Protein AF-A0A9D1XVV0-F1 (afdb_monomer)

Radius of gyration: 33.63 Å; Cα contacts (8 Å, |Δi|>4): 279; chains: 1; bounding box: 99×74×81 Å

Mean predicted aligned error: 20.39 Å

Foldseek 3Di:
DLPDPVLVPDPDPCCSPPVVVVVCVVVVDDDDDDDPVVCVVDVPVVVVVVVVVVVVVVVVVVVVVVVVVVVVVVPPDDDDDDDDDDDDDDDDDDDDDDDDDDDDDDDDDDDDDDDDDDDDDDDDDDDDDDDDDDDDDDDDDDDDDDDDDPDDPDDDDDDDDDDADQAAQDAQDDQQPAADDVRLLDPVCLVVLLVLLVSRQVRPPQWDPVVSLVSSCVSRVHPDDDPSSVVSVVVSVVVPPFDWDADPLGITTHDPPDDLVPDLYAHAHDPDQDDPSGDDLNNLLSLLLSVLVVPQKDALVVSLVSSCVSRPHPDDDPVSSVSSSVSLVVCVVVQQWDADPRRIIHGD

Sequence (348 aa):
MLDGENYVSAKTTRDREISQFSVLRRLGWNIYRVWTPDWWENDERELGRIVEAIGAAMSLKRVNSDAERVNSDAAAVDSNAPADIASGDTAGDSSGKNTAFDVPDRSINCGENGGNMSCDDFDNDSSRNLVNVSTNPAVENTPLASGKFESELNGNQPIPTQSCPTIPYVQANLNAQLNGADELTLEANIQVVREMIQTVIDAEAPIYEQLLTRRILQSCGISRAGARVQNYLAGIYASMRLMTSFDSGGKLYWRQDQTPSEYRCIRAGGDERREIEQIPDCELENAIVAILTLEVGLPRDDLIRVSSKLLGFSRLGANLTGRIGDAITRLAGRGKIRIDENGGCAIA

Secondary structure (DSSP, 8-state):
-TTSHHHHH-SSHHIIIIIHHHHHHHTT-------HHHHHH-HHHHHHHHHHHHHHHHHHHHHHHHHHHHTTSSS-S-----------------------------------------------------------------------------S--PPP-SS--EE------------HHHHHH-GGGHHHHHHHHHHHHHHH-SEEHHHHHHHHHHHTT-SS--HHHHHHHHHHHHHTT-EEEEETTEEEEE-TT--TTT---EE--SSSPPPGGGS-HHHHHHHHHHHHHHSS-EEHHHHHHHHHHHTT-SS--HHHHHHHHHHHHHHHHTTSEEE-TTSEEEE-

Nearest PDB structures (foldseek):
  1yqa-assembly1_A  TM=8.388E-01  e=6.722E-02  Saccharomyces cerevisiae
  3tdz-assembly1_C  TM=7.813E-01  e=1.568E-01  Homo sapiens
  4p5o-assembly2_C  TM=7.689E-01  e=1.857E-01  Homo sapiens
  8cdj-assembly1_C  TM=4.081E-01  e=1.639E-02  Homo sapiens
  2v7f-assembly1_A  TM=6.534E-01  e=1.776E+00  Pyrococcus abyssi

Structure (mmCIF, N/CA/C/O backbone):
data_AF-A0A9D1XVV0-F1
#
_entry.id   AF-A0A9D1XVV0-F1
#
loop_
_atom_site.group_PDB
_atom_site.id
_atom_site.type_symbol
_atom_site.label_atom_id
_atom_site.label_alt_id
_atom_site.label_comp_id
_atom_site.label_asym_id
_atom_site.label_entity_id
_atom_site.label_seq_id
_atom_site.pdbx_PDB_ins_code
_atom_site.Cartn_x
_atom_site.Cartn_y
_atom_site.Cartn_z
_atom_site.occupancy
_atom_site.B_iso_or_equiv
_atom_site.auth_seq_id
_atom_site.auth_comp_id
_atom_site.auth_asym_id
_atom_site.auth_atom_id
_atom_site.pdbx_PDB_model_num
ATOM 1 N N . MET A 1 1 ? -37.107 2.878 -15.554 1.00 52.12 1 MET A N 1
ATOM 2 C CA . MET A 1 1 ? -36.305 2.094 -16.516 1.00 52.12 1 MET A CA 1
ATOM 3 C C . MET A 1 1 ? -35.226 3.021 -17.047 1.00 52.12 1 MET A C 1
ATOM 5 O O . MET A 1 1 ? -35.536 4.188 -17.261 1.00 52.12 1 MET A O 1
ATOM 9 N N . LEU A 1 2 ? -33.977 2.561 -17.112 1.00 59.16 2 LEU A N 1
ATOM 10 C CA . LEU A 1 2 ? -32.776 3.402 -17.253 1.00 59.16 2 LEU A CA 1
ATOM 11 C C . LEU A 1 2 ? -32.646 4.112 -18.617 1.00 59.16 2 LEU A C 1
ATOM 13 O O . LEU A 1 2 ? -31.726 4.892 -18.780 1.00 59.16 2 LEU A O 1
ATOM 17 N N . ASP A 1 3 ? -33.618 3.945 -19.520 1.00 63.88 3 ASP A N 1
ATOM 18 C CA . ASP A 1 3 ? -33.666 4.584 -20.845 1.00 63.88 3 ASP A CA 1
ATOM 19 C C . ASP A 1 3 ? -34.809 5.619 -20.989 1.00 63.88 3 ASP A C 1
ATOM 21 O O . ASP A 1 3 ? -35.207 5.979 -22.094 1.00 63.88 3 ASP A O 1
ATOM 25 N N . GLY A 1 4 ? -35.402 6.074 -19.877 1.00 69.88 4 GLY A N 1
ATOM 26 C CA . GLY A 1 4 ? -36.530 7.023 -19.881 1.00 69.88 4 GLY A CA 1
ATOM 27 C C . GLY A 1 4 ? -36.129 8.502 -20.006 1.00 69.88 4 GLY A C 1
ATOM 28 O O . GLY A 1 4 ? -34.954 8.855 -19.970 1.00 69.88 4 GLY A O 1
ATOM 29 N N . GLU A 1 5 ? -37.114 9.406 -20.051 1.00 65.75 5 GLU A N 1
ATOM 30 C CA . GLU A 1 5 ? -36.887 10.863 -20.156 1.00 65.75 5 GLU A CA 1
ATOM 31 C C . GLU A 1 5 ? -35.966 11.424 -19.055 1.00 65.75 5 GLU A C 1
ATOM 33 O O . GLU A 1 5 ? -35.196 12.349 -19.306 1.00 65.75 5 GLU A O 1
ATOM 38 N N . ASN A 1 6 ? -35.963 10.819 -17.860 1.00 65.81 6 ASN A N 1
ATOM 39 C CA . ASN A 1 6 ? -35.041 11.160 -16.767 1.00 65.81 6 ASN A CA 1
ATOM 40 C C . ASN A 1 6 ? -33.566 10.859 -17.080 1.00 65.81 6 ASN A C 1
ATOM 42 O O . ASN A 1 6 ? -32.682 11.558 -16.591 1.00 65.81 6 ASN A O 1
ATOM 46 N N . TYR A 1 7 ? -33.288 9.834 -17.887 1.00 68.44 7 TYR A N 1
ATOM 47 C CA . TYR A 1 7 ? -31.932 9.519 -18.331 1.00 68.44 7 TYR A CA 1
ATOM 48 C C . TYR A 1 7 ? -31.446 10.549 -19.356 1.00 68.44 7 TYR A C 1
ATOM 50 O O . TYR A 1 7 ? -30.314 11.022 -19.286 1.00 68.44 7 TYR A O 1
ATOM 58 N N . VAL A 1 8 ? -32.329 10.972 -20.267 1.00 68.06 8 VAL A N 1
ATOM 59 C CA . VAL A 1 8 ? -32.019 11.979 -21.294 1.00 68.06 8 VAL A CA 1
ATOM 60 C C . VAL A 1 8 ? -31.901 13.389 -20.701 1.00 68.06 8 VAL A C 1
ATOM 62 O O . VAL A 1 8 ? -31.066 14.171 -21.159 1.00 68.06 8 VAL A O 1
ATOM 65 N N . SER A 1 9 ? -32.683 13.717 -19.667 1.00 73.00 9 SER A N 1
ATOM 66 C CA . SER A 1 9 ? -32.731 15.055 -19.056 1.00 73.00 9 SER A CA 1
ATOM 67 C C . SER A 1 9 ? -31.621 15.336 -18.035 1.00 73.00 9 SER A C 1
ATOM 69 O O . SER A 1 9 ? -31.327 16.499 -17.747 1.00 73.00 9 SER A O 1
ATOM 71 N N . ALA A 1 10 ? -30.960 14.305 -17.503 1.00 75.25 10 ALA A N 1
ATOM 72 C CA . ALA A 1 10 ? -29.862 14.471 -16.554 1.00 75.25 10 ALA A CA 1
ATOM 73 C C . ALA A 1 10 ? -28.664 15.184 -17.209 1.00 75.25 10 ALA A C 1
ATOM 75 O O . ALA A 1 10 ? -28.182 14.767 -18.257 1.00 75.25 10 ALA A O 1
ATOM 76 N N . LYS A 1 11 ? -28.157 16.264 -16.607 1.00 70.56 11 LYS A N 1
ATOM 77 C CA . LYS A 1 11 ? -27.146 17.136 -17.242 1.00 70.56 11 LYS A CA 1
ATOM 78 C C . LYS A 1 11 ? -25.740 16.547 -17.298 1.00 70.56 11 LYS A C 1
ATOM 80 O O . LYS A 1 11 ? -24.947 16.974 -18.132 1.00 70.56 11 LYS A O 1
ATOM 85 N N . THR A 1 12 ? -25.411 15.612 -16.410 1.00 72.81 12 THR A N 1
ATOM 86 C CA . THR A 1 12 ? -24.056 15.066 -16.304 1.00 72.81 12 THR A CA 1
ATOM 87 C C . THR A 1 12 ? -24.057 13.548 -16.419 1.00 72.81 12 THR A C 1
ATOM 89 O O . THR A 1 12 ? -24.976 12.871 -15.956 1.00 72.81 12 THR A O 1
ATOM 92 N N . THR A 1 13 ? -22.990 12.996 -17.001 1.00 67.50 13 THR A N 1
ATOM 93 C CA . THR A 1 13 ? -22.767 11.544 -17.077 1.00 67.50 13 THR A CA 1
ATOM 94 C C . THR A 1 13 ? -22.736 10.913 -15.686 1.00 67.50 13 THR A C 1
ATOM 96 O O . THR A 1 13 ? -23.232 9.811 -15.505 1.00 67.50 13 THR A O 1
ATOM 99 N N . ARG A 1 14 ? -22.230 11.631 -14.674 1.00 72.19 14 ARG A N 1
ATOM 100 C CA . ARG A 1 14 ? -22.219 11.168 -13.279 1.00 72.19 14 ARG A CA 1
ATOM 101 C C . ARG A 1 14 ? -23.634 10.985 -12.723 1.00 72.19 14 ARG A C 1
ATOM 103 O O . ARG A 1 14 ? -23.892 9.988 -12.055 1.00 72.19 14 ARG A O 1
ATOM 110 N N . ASP A 1 15 ? -24.551 11.902 -13.018 1.00 72.75 15 ASP A N 1
ATOM 111 C CA . ASP A 1 15 ? -25.930 11.797 -12.531 1.00 72.75 15 ASP A CA 1
ATOM 112 C C . ASP A 1 15 ? -26.683 10.624 -13.170 1.00 72.75 15 ASP A C 1
ATOM 114 O O . ASP A 1 15 ? -27.431 9.927 -12.482 1.00 72.75 15 ASP A O 1
ATOM 118 N N . ARG A 1 16 ? -26.418 10.360 -14.456 1.00 74.19 16 ARG A N 1
ATOM 119 C CA . ARG A 1 16 ? -26.979 9.227 -15.210 1.00 74.19 16 ARG A CA 1
ATOM 120 C C . ARG A 1 16 ? -26.404 7.885 -14.759 1.00 74.19 16 ARG A C 1
ATOM 122 O O . ARG A 1 16 ? -27.141 6.948 -14.481 1.00 74.19 16 ARG A O 1
ATOM 129 N N . GLU A 1 17 ? -25.081 7.808 -14.655 1.00 74.31 17 GLU A N 1
ATOM 130 C CA . GLU A 1 17 ? -24.349 6.539 -14.561 1.00 74.31 17 GLU A CA 1
ATOM 131 C C . GLU A 1 17 ? -23.961 6.141 -13.134 1.00 74.31 17 GLU A C 1
ATOM 133 O O . GLU A 1 17 ? -23.614 4.989 -12.891 1.00 74.31 17 GLU A O 1
ATOM 138 N N . ILE A 1 18 ? -23.993 7.068 -12.171 1.00 75.00 18 ILE A N 1
ATOM 139 C CA . ILE A 1 18 ? -23.515 6.813 -10.801 1.00 75.00 18 ILE A CA 1
ATOM 140 C C . ILE A 1 18 ? -24.621 7.111 -9.788 1.00 75.00 18 ILE A C 1
ATOM 142 O O . ILE A 1 18 ? -24.972 6.250 -8.974 1.00 75.00 18 ILE A O 1
ATOM 146 N N . SER A 1 19 ? -25.217 8.304 -9.851 1.00 77.56 19 SER A N 1
ATOM 147 C CA . SER A 1 19 ? -26.209 8.740 -8.862 1.00 77.56 19 SER A CA 1
ATOM 148 C C . SER A 1 19 ? -27.470 7.868 -8.899 1.00 77.56 19 SER A C 1
ATOM 150 O O . SER A 1 19 ? -27.885 7.351 -7.861 1.00 77.56 19 SER A O 1
ATOM 152 N N . GLN A 1 20 ? -28.037 7.608 -10.080 1.00 75.00 20 GLN A N 1
ATOM 153 C CA . GLN A 1 20 ? -29.255 6.800 -10.214 1.00 75.00 20 GLN A CA 1
ATOM 154 C C . GLN A 1 20 ? -29.075 5.348 -9.733 1.00 75.00 20 GLN A C 1
ATOM 156 O O . GLN A 1 20 ? -29.939 4.805 -9.041 1.00 75.00 20 GLN A O 1
ATOM 161 N N . PHE A 1 21 ? -27.926 4.737 -10.028 1.00 79.19 21 PHE A N 1
ATOM 162 C CA . PHE A 1 21 ? -27.606 3.376 -9.593 1.00 79.19 21 PHE A CA 1
ATOM 163 C C . PHE A 1 21 ? -27.436 3.282 -8.079 1.00 79.19 21 PHE A C 1
ATOM 165 O O . PHE A 1 21 ? -27.924 2.336 -7.462 1.00 79.19 21 PHE A O 1
ATOM 172 N N . SER A 1 22 ? -26.790 4.280 -7.468 1.00 77.31 22 SER A N 1
ATOM 173 C CA . SER A 1 22 ? -26.607 4.321 -6.015 1.00 77.31 22 SER A CA 1
ATOM 174 C C . SER A 1 22 ? -27.944 4.381 -5.265 1.00 77.31 22 SER A C 1
ATOM 176 O O . SER A 1 22 ? -28.117 3.701 -4.254 1.00 77.31 22 SER A O 1
ATOM 178 N N . VAL A 1 23 ? -28.921 5.125 -5.795 1.00 81.75 23 VAL A N 1
ATOM 179 C CA . VAL A 1 23 ? -30.270 5.236 -5.221 1.00 81.75 23 VAL A CA 1
ATOM 180 C C . VAL A 1 23 ? -31.035 3.924 -5.368 1.00 81.75 23 VAL A C 1
ATOM 182 O O . VAL A 1 23 ? -31.613 3.438 -4.400 1.00 81.75 23 VAL A O 1
ATOM 185 N N . LEU A 1 24 ? -31.005 3.309 -6.550 1.00 81.44 24 LEU A N 1
ATOM 186 C CA . LEU A 1 24 ? -31.713 2.052 -6.793 1.00 81.44 24 LEU A CA 1
ATOM 187 C C . LEU A 1 24 ? -31.126 0.888 -5.975 1.00 81.44 24 LEU A C 1
ATOM 189 O O . LEU A 1 24 ? -31.889 0.116 -5.396 1.00 81.44 24 LEU A O 1
ATOM 193 N N . ARG A 1 25 ? -29.797 0.815 -5.816 1.00 83.12 25 ARG A N 1
ATOM 194 C CA . ARG A 1 25 ? -29.162 -0.156 -4.907 1.00 83.12 25 ARG A CA 1
ATOM 195 C C . ARG A 1 25 ? -29.574 0.063 -3.452 1.00 83.12 25 ARG A C 1
ATOM 197 O O . ARG A 1 25 ? -29.860 -0.901 -2.751 1.00 83.12 25 ARG A O 1
ATOM 204 N N . ARG A 1 26 ? -29.664 1.321 -3.003 1.00 79.62 26 ARG A N 1
ATOM 205 C CA . ARG A 1 26 ? -30.155 1.664 -1.654 1.00 79.62 26 ARG A CA 1
ATOM 206 C C . ARG A 1 26 ? -31.616 1.281 -1.425 1.00 79.62 26 ARG A C 1
ATOM 208 O O . ARG A 1 26 ? -31.987 0.986 -0.298 1.00 79.62 26 ARG A O 1
ATOM 215 N N . LEU A 1 27 ? -32.422 1.253 -2.482 1.00 82.56 27 LEU A N 1
ATOM 216 C CA . LEU A 1 27 ? -33.808 0.781 -2.455 1.00 82.56 27 LEU A CA 1
ATOM 217 C C . LEU A 1 27 ? -33.926 -0.753 -2.571 1.00 82.56 27 LEU A C 1
ATOM 219 O O . LEU A 1 27 ? -35.030 -1.264 -2.736 1.00 82.56 27 LEU A O 1
ATOM 223 N N . GLY A 1 28 ? -32.808 -1.485 -2.502 1.00 80.00 28 GLY A N 1
ATOM 224 C CA . GLY A 1 28 ? -32.784 -2.949 -2.529 1.00 80.00 28 GLY A CA 1
ATOM 225 C C . GLY A 1 28 ? -32.872 -3.564 -3.927 1.00 80.00 28 GLY A C 1
ATOM 226 O O . GLY A 1 28 ? -33.053 -4.774 -4.050 1.00 80.00 28 GLY A O 1
ATOM 227 N N . TRP A 1 29 ? -32.741 -2.770 -4.993 1.00 83.62 29 TRP A N 1
ATOM 228 C CA . TRP A 1 29 ? -32.747 -3.299 -6.356 1.00 83.62 29 TRP A CA 1
ATOM 229 C C . TRP A 1 29 ? -31.383 -3.881 -6.719 1.00 83.62 29 TRP A C 1
ATOM 231 O O . TRP A 1 29 ? -30.356 -3.205 -6.615 1.00 83.62 29 TRP A O 1
ATOM 241 N N . ASN A 1 30 ? -31.384 -5.117 -7.219 1.00 81.06 30 ASN A N 1
ATOM 242 C CA . ASN A 1 30 ? -30.217 -5.708 -7.861 1.00 81.06 30 ASN A CA 1
ATOM 243 C C . ASN A 1 30 ? -30.209 -5.310 -9.344 1.00 81.06 30 ASN A C 1
ATOM 245 O O . ASN A 1 30 ? -31.135 -5.643 -10.083 1.00 81.06 30 ASN A O 1
ATOM 249 N N . ILE A 1 31 ? -29.198 -4.550 -9.761 1.00 84.44 31 ILE A N 1
ATOM 250 C CA . ILE A 1 31 ? -29.138 -3.941 -11.094 1.00 84.44 31 ILE A CA 1
ATOM 251 C C . ILE A 1 31 ? -28.019 -4.609 -11.877 1.00 84.44 31 ILE A C 1
ATOM 253 O O . ILE A 1 31 ? -26.853 -4.520 -11.490 1.00 84.44 31 ILE A O 1
ATOM 257 N N . TYR A 1 32 ? -28.382 -5.231 -12.993 1.00 82.69 32 TYR A N 1
ATOM 258 C CA . TYR A 1 32 ? -27.451 -5.870 -13.911 1.00 82.69 32 TYR A CA 1
ATOM 259 C C . TYR A 1 32 ? -27.255 -4.984 -15.147 1.00 82.69 32 TYR A C 1
ATOM 261 O O . TYR A 1 32 ? -28.237 -4.556 -15.754 1.00 82.69 32 TYR A O 1
ATOM 269 N N . ARG A 1 33 ? -26.001 -4.669 -15.499 1.00 83.25 33 ARG A N 1
ATOM 270 C CA . ARG A 1 33 ? -25.669 -3.840 -16.667 1.00 83.25 33 ARG A CA 1
ATOM 271 C C . ARG A 1 33 ? -25.167 -4.731 -17.791 1.00 83.25 33 ARG A C 1
ATOM 273 O O . ARG A 1 33 ? -24.238 -5.500 -17.586 1.00 83.25 33 ARG A O 1
ATOM 280 N N . VAL A 1 34 ? -25.739 -4.544 -18.974 1.00 83.06 34 VAL A N 1
ATOM 281 C CA . VAL A 1 34 ? -25.256 -5.144 -20.218 1.00 83.06 34 VAL A CA 1
ATOM 282 C C . VAL A 1 34 ? -24.609 -4.037 -21.039 1.00 83.06 34 VAL A C 1
ATOM 284 O O . VAL A 1 34 ? -25.199 -2.968 -21.208 1.00 83.06 34 VAL A O 1
ATOM 287 N N . TRP A 1 35 ? -23.377 -4.252 -21.495 1.00 81.38 35 TRP A N 1
ATOM 288 C CA . TRP A 1 35 ? -22.665 -3.289 -22.330 1.00 81.38 35 TRP A CA 1
ATOM 289 C C . TRP A 1 35 ? -22.889 -3.614 -23.809 1.00 81.38 35 TRP A C 1
ATOM 291 O O . TRP A 1 35 ? -22.747 -4.763 -24.214 1.00 81.38 35 TRP A O 1
ATOM 301 N N . THR A 1 36 ? -23.273 -2.619 -24.616 1.00 78.00 36 THR A N 1
ATOM 302 C CA . THR A 1 36 ? -23.647 -2.834 -26.028 1.00 78.00 36 THR A CA 1
ATOM 303 C C . THR A 1 36 ? -22.524 -3.458 -26.869 1.00 78.00 36 THR A C 1
ATOM 305 O O . THR A 1 36 ? -22.831 -4.357 -27.648 1.00 78.00 36 THR A O 1
ATOM 308 N N . PRO A 1 37 ? -21.244 -3.053 -26.721 1.00 81.38 37 PRO A N 1
ATOM 309 C CA . PRO A 1 37 ? -20.124 -3.738 -27.369 1.00 81.38 37 PRO A CA 1
ATOM 310 C C . PRO A 1 37 ? -19.995 -5.212 -26.965 1.00 81.38 37 PRO A C 1
ATOM 312 O O . PRO A 1 37 ? -19.913 -6.062 -27.844 1.00 81.38 37 PRO A O 1
ATOM 315 N N . ASP A 1 38 ? -20.071 -5.530 -25.669 1.00 82.50 38 ASP A N 1
ATOM 316 C CA . ASP A 1 38 ? -19.951 -6.909 -25.167 1.00 82.50 38 ASP A CA 1
ATOM 317 C C . ASP A 1 38 ? -21.085 -7.802 -25.702 1.00 82.50 38 ASP A C 1
ATOM 319 O O . ASP A 1 38 ? -20.854 -8.947 -26.086 1.00 82.50 38 ASP A O 1
ATOM 323 N N . TRP A 1 39 ? -22.304 -7.255 -25.789 1.00 86.25 39 TRP A N 1
ATOM 324 C CA . TRP A 1 39 ? -23.461 -7.930 -26.383 1.00 86.25 39 TRP A CA 1
ATOM 325 C C . TRP A 1 39 ? -23.295 -8.178 -27.887 1.00 86.25 39 TRP A C 1
ATOM 327 O O . TRP A 1 39 ? -23.766 -9.185 -28.403 1.00 86.25 39 TRP A O 1
ATOM 337 N N . TRP A 1 40 ? -22.648 -7.255 -28.601 1.00 84.00 40 TRP A N 1
ATOM 338 C CA . TRP A 1 40 ? -22.416 -7.380 -30.040 1.00 84.00 40 TRP A CA 1
ATOM 339 C C . TRP A 1 40 ? -21.289 -8.364 -30.371 1.00 84.00 40 TRP A C 1
ATOM 341 O O . TRP A 1 40 ? -21.342 -9.040 -31.395 1.00 84.00 40 TRP A O 1
ATOM 351 N N . GLU A 1 41 ? -20.268 -8.446 -29.516 1.00 80.44 41 GLU A N 1
ATOM 352 C CA . GLU A 1 41 ? -19.135 -9.356 -29.698 1.00 80.44 41 GLU A CA 1
ATOM 353 C C . GLU A 1 41 ? -19.470 -10.806 -29.327 1.00 80.44 41 GLU A C 1
ATOM 355 O O . GLU A 1 41 ? -18.978 -11.726 -29.984 1.00 80.44 41 GLU A O 1
ATOM 360 N N . ASN A 1 42 ? -20.269 -11.033 -28.275 1.00 81.94 42 ASN A N 1
ATOM 361 C CA . ASN A 1 42 ? -20.624 -12.380 -27.824 1.00 81.94 42 ASN A CA 1
ATOM 362 C C . ASN A 1 42 ? -21.939 -12.400 -27.023 1.00 81.94 42 ASN A C 1
ATOM 364 O O . ASN A 1 42 ? -21.950 -12.376 -25.787 1.00 81.94 42 ASN A O 1
ATOM 368 N N . ASP A 1 43 ? -23.054 -12.471 -27.743 1.00 87.38 43 ASP A N 1
ATOM 369 C CA . ASP A 1 43 ? -24.403 -12.493 -27.180 1.00 87.38 43 ASP A CA 1
ATOM 370 C C . ASP A 1 43 ? -24.672 -13.741 -26.324 1.00 87.38 43 ASP A C 1
ATOM 372 O O . ASP A 1 43 ? -25.249 -13.619 -25.244 1.00 87.38 43 ASP A O 1
ATOM 376 N N . GLU A 1 44 ? -24.200 -14.926 -26.728 1.00 87.94 44 GLU A N 1
ATOM 377 C CA . GLU A 1 44 ? -24.367 -16.171 -25.958 1.00 87.94 44 GLU A CA 1
ATOM 378 C C . GLU A 1 44 ? -23.752 -16.080 -24.553 1.00 87.94 44 GLU A C 1
ATOM 380 O O . GLU A 1 44 ? -24.351 -16.525 -23.566 1.00 87.94 44 GLU A O 1
ATOM 385 N N . ARG A 1 45 ? -22.570 -15.464 -24.433 1.00 86.19 45 ARG A N 1
ATOM 386 C CA . ARG A 1 45 ? -21.891 -15.274 -23.145 1.00 86.19 45 ARG A CA 1
ATOM 387 C C . ARG A 1 45 ? -22.648 -14.312 -22.238 1.00 86.19 45 ARG A C 1
ATOM 389 O O . ARG A 1 45 ? -22.814 -14.602 -21.052 1.00 86.19 45 ARG A O 1
ATOM 396 N N . GLU A 1 46 ? -23.088 -13.174 -22.766 1.00 87.50 46 GLU A N 1
ATOM 397 C CA . GLU A 1 46 ? -23.838 -12.197 -21.973 1.00 87.50 46 GLU A CA 1
ATOM 398 C C . GLU A 1 46 ? -25.223 -12.734 -21.592 1.00 87.50 46 GLU A C 1
ATOM 400 O O . GLU A 1 46 ? -25.666 -12.550 -20.458 1.00 87.50 46 GLU A O 1
ATOM 405 N N . LEU A 1 47 ? -25.863 -13.510 -22.469 1.00 88.75 47 LEU A N 1
ATOM 406 C CA . LEU A 1 47 ? -27.113 -14.205 -22.170 1.00 88.75 47 LEU A CA 1
ATOM 407 C C . LEU A 1 47 ? -26.928 -15.237 -21.049 1.00 88.75 47 LEU A C 1
ATOM 409 O O . LEU A 1 47 ? -27.737 -15.276 -20.119 1.00 88.75 47 LEU A O 1
ATOM 413 N N . GLY A 1 48 ? -25.834 -16.004 -21.066 1.00 88.31 48 GLY A N 1
ATOM 414 C CA . GLY A 1 48 ? -25.479 -16.920 -19.979 1.00 88.31 48 GLY A CA 1
ATOM 415 C C . GLY A 1 48 ? -25.337 -16.210 -18.629 1.00 88.31 48 GLY A C 1
ATOM 416 O O . GLY A 1 48 ? -25.901 -16.653 -17.627 1.00 88.31 48 GLY A O 1
ATOM 417 N N . ARG A 1 49 ? -24.669 -15.053 -18.610 1.00 86.00 49 ARG A N 1
ATOM 418 C CA . ARG A 1 49 ? -24.505 -14.250 -17.390 1.00 86.00 49 ARG A CA 1
ATOM 419 C C . ARG A 1 49 ? -25.821 -13.655 -16.883 1.00 86.00 49 ARG A C 1
ATOM 421 O O . ARG A 1 49 ? -26.035 -13.587 -15.673 1.00 86.00 49 ARG A O 1
ATOM 428 N N . ILE A 1 50 ? -26.720 -13.248 -17.783 1.00 89.56 50 ILE A N 1
ATOM 429 C CA . ILE A 1 50 ? -28.060 -12.767 -17.414 1.00 89.56 50 ILE A CA 1
ATOM 430 C C . ILE A 1 50 ? -28.878 -13.900 -16.785 1.00 89.56 50 ILE A C 1
ATOM 432 O O . ILE A 1 50 ? -29.519 -13.696 -15.754 1.00 89.56 50 ILE A O 1
ATOM 436 N N . VAL A 1 51 ? -28.841 -15.103 -17.366 1.00 90.88 51 VAL A N 1
ATOM 437 C CA . VAL A 1 51 ? -29.544 -16.278 -16.825 1.00 90.88 51 VAL A CA 1
ATOM 438 C C . VAL A 1 51 ? -29.017 -16.642 -15.436 1.00 90.88 51 VAL A C 1
ATOM 440 O O . VAL A 1 51 ? -29.812 -16.882 -14.525 1.00 90.88 51 VAL A O 1
ATOM 443 N N . GLU A 1 52 ? -27.698 -16.617 -15.241 1.00 88.25 52 GLU A N 1
ATOM 444 C CA . GLU A 1 52 ? -27.072 -16.838 -13.935 1.00 88.25 52 GLU A CA 1
ATOM 445 C C . GLU A 1 52 ? -27.506 -15.781 -12.908 1.00 88.25 52 GLU A C 1
ATOM 447 O O . GLU A 1 52 ? -27.918 -16.122 -11.796 1.00 88.25 52 GLU A O 1
ATOM 452 N N . ALA A 1 53 ? -27.513 -14.502 -13.294 1.00 85.94 53 ALA A N 1
ATOM 453 C CA . ALA A 1 53 ? -27.951 -13.409 -12.431 1.00 85.94 53 ALA A CA 1
ATOM 454 C C . ALA A 1 53 ? -29.430 -13.541 -12.017 1.00 85.94 53 ALA A C 1
ATOM 456 O O . ALA A 1 53 ? -29.777 -13.303 -10.856 1.00 85.94 53 ALA A O 1
ATOM 457 N N . ILE A 1 54 ? -30.306 -13.969 -12.934 1.00 87.31 54 ILE A N 1
ATOM 458 C CA . ILE A 1 54 ? -31.718 -14.252 -12.637 1.00 87.31 54 ILE A CA 1
ATOM 459 C C . ILE A 1 54 ? -31.838 -15.455 -11.690 1.00 87.31 54 ILE A C 1
ATOM 461 O O . ILE A 1 54 ? -32.603 -15.403 -10.724 1.00 87.31 54 ILE A O 1
ATOM 465 N N . GLY A 1 55 ? -31.060 -16.517 -11.917 1.00 86.75 55 GLY A N 1
ATOM 466 C CA . GLY A 1 55 ? -31.010 -17.687 -11.037 1.00 86.75 55 GLY A CA 1
ATOM 467 C C . GLY A 1 55 ? -30.584 -17.335 -9.608 1.00 86.75 55 GLY A C 1
ATOM 468 O O . GLY A 1 55 ? -31.229 -17.755 -8.641 1.00 86.75 55 GLY A O 1
ATOM 469 N N . ALA A 1 56 ? -29.559 -16.493 -9.462 1.00 82.44 56 ALA A N 1
ATOM 470 C CA . ALA A 1 56 ? -29.104 -15.982 -8.173 1.00 82.44 56 ALA A CA 1
ATOM 471 C C . ALA A 1 56 ? -30.183 -15.132 -7.476 1.00 82.44 56 ALA A C 1
ATOM 473 O O . ALA A 1 56 ? -30.440 -15.310 -6.284 1.00 82.44 56 ALA A O 1
ATOM 474 N N . ALA A 1 57 ? -30.880 -14.265 -8.219 1.00 82.88 57 ALA A N 1
ATOM 475 C CA . ALA A 1 57 ? -31.964 -13.443 -7.679 1.00 82.88 57 ALA A CA 1
ATOM 476 C C . ALA A 1 57 ? -33.174 -14.278 -7.215 1.00 82.88 57 ALA A C 1
ATOM 478 O O . ALA A 1 57 ? -33.753 -14.001 -6.162 1.00 82.88 57 ALA A O 1
ATOM 479 N N . MET A 1 58 ? -33.542 -15.329 -7.957 1.00 81.62 58 MET A N 1
ATOM 480 C CA . MET A 1 58 ? -34.603 -16.257 -7.545 1.00 81.62 58 MET A CA 1
ATOM 481 C C . MET A 1 58 ? -34.215 -17.057 -6.298 1.00 81.62 58 MET A C 1
ATOM 483 O O . MET A 1 58 ? -35.049 -17.269 -5.416 1.00 81.62 58 MET A O 1
ATOM 487 N N . SER A 1 59 ? -32.947 -17.456 -6.199 1.00 77.38 59 SER A N 1
ATOM 488 C CA . SER A 1 59 ? -32.420 -18.187 -5.043 1.00 77.38 59 SER A CA 1
ATOM 489 C C . SER A 1 59 ? -32.411 -17.314 -3.784 1.00 77.38 59 SER A C 1
ATOM 491 O O . SER A 1 59 ? -32.887 -17.757 -2.740 1.00 77.38 59 SER A O 1
ATOM 493 N N . LEU A 1 60 ? -31.993 -16.044 -3.889 1.00 72.56 60 LEU A N 1
ATOM 494 C CA . LEU A 1 60 ? -32.073 -15.073 -2.787 1.00 72.56 60 LEU A CA 1
ATOM 495 C C . LEU A 1 60 ? -33.514 -14.853 -2.305 1.00 72.56 60 LEU A C 1
ATOM 497 O O . LEU A 1 60 ? -33.765 -14.771 -1.105 1.00 72.56 60 LEU A O 1
ATOM 501 N N . LYS A 1 61 ? -34.477 -14.786 -3.233 1.00 71.19 61 LYS A N 1
ATOM 502 C CA . LYS A 1 61 ? -35.895 -14.621 -2.887 1.00 71.19 61 LYS A CA 1
ATOM 503 C C . LYS A 1 61 ? -36.443 -15.830 -2.124 1.00 71.19 61 LYS A C 1
ATOM 505 O O . LYS A 1 61 ? -37.247 -15.651 -1.213 1.00 71.19 61 LYS A O 1
ATOM 510 N N . ARG A 1 62 ? -35.989 -17.040 -2.469 1.00 65.69 62 ARG A N 1
ATOM 511 C CA . ARG A 1 62 ? -36.382 -18.288 -1.800 1.00 65.69 62 ARG A CA 1
ATOM 512 C C . ARG A 1 62 ? -35.829 -18.367 -0.374 1.00 65.69 62 ARG A C 1
ATOM 514 O O . ARG A 1 62 ? -36.590 -18.621 0.551 1.00 65.69 62 ARG A O 1
ATOM 521 N N . VAL A 1 63 ? -34.552 -18.028 -0.189 1.00 63.41 63 VAL A N 1
ATOM 522 C CA . VAL A 1 63 ? -33.905 -17.979 1.135 1.00 63.41 63 VAL A CA 1
ATOM 523 C C . VAL A 1 63 ? -34.561 -16.939 2.048 1.00 63.41 63 VAL A C 1
ATOM 525 O O . VAL A 1 63 ? -34.831 -17.239 3.207 1.00 63.41 63 VAL A O 1
ATOM 528 N N . ASN A 1 64 ? -34.905 -15.756 1.530 1.00 61.34 64 ASN A N 1
ATOM 529 C CA . ASN A 1 64 ? -35.626 -14.751 2.317 1.00 61.34 64 ASN A CA 1
ATOM 530 C C . ASN A 1 64 ? -37.048 -15.203 2.692 1.00 61.34 64 ASN A C 1
ATOM 532 O O . ASN A 1 64 ? -37.470 -14.980 3.823 1.00 61.34 64 ASN A O 1
ATOM 536 N N . SER A 1 65 ? -37.766 -15.896 1.796 1.00 57.44 65 SER A N 1
ATOM 537 C CA . SER A 1 65 ? -39.098 -16.438 2.116 1.00 57.44 65 SER A CA 1
ATOM 538 C C . SER A 1 65 ? -39.071 -17.599 3.117 1.00 57.44 65 SER A C 1
ATOM 540 O O . SER A 1 65 ? -40.041 -17.803 3.846 1.00 57.44 65 SER A O 1
ATOM 542 N N . ASP A 1 66 ? -37.972 -18.354 3.167 1.00 55.72 66 ASP A N 1
ATOM 543 C CA . ASP A 1 66 ? -37.783 -19.439 4.134 1.00 55.72 66 ASP A CA 1
ATOM 544 C C . ASP A 1 66 ? -37.323 -18.890 5.501 1.00 55.72 66 ASP A C 1
ATOM 546 O O . ASP A 1 66 ? -37.754 -19.388 6.539 1.00 55.72 66 ASP A O 1
ATOM 550 N N . ALA A 1 67 ? -36.545 -17.800 5.524 1.00 53.38 67 ALA A N 1
ATOM 551 C CA . ALA A 1 67 ? -36.157 -17.094 6.749 1.00 53.38 67 ALA A CA 1
ATOM 552 C C . ALA A 1 67 ? -37.338 -16.380 7.440 1.00 53.38 67 ALA A C 1
ATOM 554 O O . ALA A 1 67 ? -37.425 -16.384 8.668 1.00 53.38 67 ALA A O 1
ATOM 555 N N . GLU A 1 68 ? -38.284 -15.818 6.679 1.00 53.28 68 GLU A N 1
ATOM 556 C CA . GLU A 1 68 ? -39.501 -15.206 7.240 1.00 53.28 68 GLU A CA 1
ATOM 557 C C . GLU A 1 68 ? -40.459 -16.237 7.866 1.00 53.28 68 GLU A C 1
ATOM 559 O O . GLU A 1 68 ? -41.144 -15.917 8.835 1.00 53.28 68 GLU A O 1
ATOM 564 N N . ARG A 1 69 ? -40.471 -17.490 7.384 1.00 52.44 69 ARG A N 1
ATOM 565 C CA . ARG A 1 69 ? -41.298 -18.580 7.942 1.00 52.44 69 ARG A CA 1
ATOM 566 C C . ARG A 1 69 ? -40.769 -19.141 9.260 1.00 52.44 69 ARG A C 1
ATOM 568 O O . ARG A 1 69 ? -41.552 -19.493 10.133 1.00 52.44 69 ARG A O 1
ATOM 575 N N . VAL A 1 70 ? -39.451 -19.199 9.434 1.00 56.72 70 VAL A N 1
ATOM 576 C CA . VAL A 1 70 ? -38.838 -19.674 10.690 1.00 56.72 70 VAL A CA 1
ATOM 577 C C . VAL A 1 70 ? -39.034 -18.657 11.824 1.00 56.72 70 VAL A C 1
ATOM 579 O O . VAL A 1 70 ? -39.101 -19.035 12.991 1.00 56.72 70 VAL A O 1
ATOM 582 N N . ASN A 1 71 ? -39.198 -17.372 11.495 1.00 54.84 71 ASN A N 1
ATOM 583 C CA . ASN A 1 71 ? -39.388 -16.311 12.483 1.00 54.84 71 ASN A CA 1
ATOM 584 C C . ASN A 1 71 ? -40.844 -16.180 12.986 1.00 54.84 71 ASN A C 1
ATOM 586 O O . ASN A 1 71 ? -41.076 -15.552 14.016 1.00 54.84 71 ASN A O 1
ATOM 590 N N . SER A 1 72 ? -41.830 -16.780 12.303 1.00 45.66 72 SER A N 1
ATOM 591 C CA . SER A 1 72 ? -43.233 -16.799 12.756 1.00 45.66 72 SER A CA 1
ATOM 592 C C . SER A 1 72 ? -43.556 -17.925 13.745 1.00 45.66 72 SER A C 1
ATOM 594 O O . SER A 1 72 ? -44.491 -17.782 14.528 1.00 45.66 72 SER A O 1
ATOM 596 N N . ASP A 1 73 ? -42.773 -19.009 13.762 1.00 44.94 73 ASP A N 1
ATOM 597 C CA . ASP A 1 73 ? -43.033 -20.175 14.624 1.00 44.94 73 ASP A CA 1
ATOM 598 C C . ASP A 1 73 ? -42.436 -20.037 16.041 1.00 44.94 73 ASP A C 1
ATOM 600 O O . ASP A 1 73 ? -42.822 -20.767 16.953 1.00 44.94 73 ASP A O 1
ATOM 604 N N . ALA A 1 74 ? -41.534 -19.073 16.268 1.00 41.56 74 ALA A N 1
ATOM 605 C CA . ALA A 1 74 ? -40.897 -18.838 17.571 1.00 41.56 74 ALA A CA 1
ATOM 606 C C . ALA A 1 74 ? -41.683 -17.893 18.510 1.00 41.56 74 ALA A C 1
ATOM 608 O O . ALA A 1 74 ? -41.361 -17.801 19.692 1.00 41.56 74 ALA A O 1
ATOM 609 N N . ALA A 1 75 ? -42.713 -17.195 18.016 1.00 38.62 75 ALA A N 1
ATOM 610 C CA . ALA A 1 75 ? -43.446 -16.168 18.771 1.00 38.62 75 ALA A CA 1
ATOM 611 C C . ALA A 1 75 ? -44.743 -16.665 19.449 1.00 38.62 75 ALA A C 1
ATOM 613 O O . ALA A 1 75 ? -45.479 -15.867 20.026 1.00 38.62 75 ALA A O 1
ATOM 614 N N . ALA A 1 76 ? -45.047 -17.966 19.388 1.00 40.03 76 ALA A N 1
ATOM 615 C CA . ALA A 1 76 ? -46.327 -18.528 19.829 1.00 40.03 76 ALA A CA 1
ATOM 616 C C . ALA A 1 76 ? -46.222 -19.437 21.068 1.00 40.03 76 ALA A C 1
ATOM 618 O O . ALA A 1 76 ? -46.848 -20.491 21.098 1.00 40.03 76 ALA A O 1
ATOM 619 N N . VAL A 1 77 ? -45.460 -19.062 22.103 1.00 47.06 77 VAL A N 1
ATOM 620 C CA . VAL A 1 77 ? -45.583 -19.687 23.436 1.00 47.06 77 VAL A CA 1
ATOM 621 C C . VAL A 1 77 ? -45.308 -18.651 24.530 1.00 47.06 77 VAL A C 1
ATOM 623 O O . VAL A 1 77 ? -44.162 -18.451 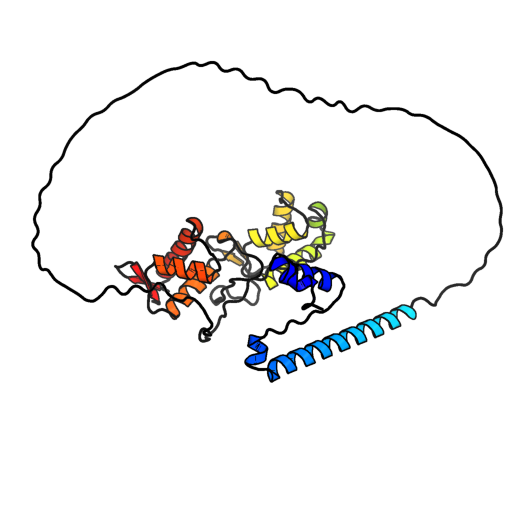24.907 1.00 47.06 77 VAL A O 1
ATOM 626 N N . ASP A 1 78 ? -46.357 -17.960 24.984 1.00 39.56 78 ASP A N 1
ATOM 627 C CA . ASP A 1 78 ? -46.720 -17.772 26.404 1.00 39.56 78 ASP A CA 1
ATOM 628 C C . ASP A 1 78 ? -47.709 -16.597 26.547 1.00 39.56 78 ASP A C 1
ATOM 630 O O . ASP A 1 78 ? -47.346 -15.423 26.469 1.00 39.56 78 ASP A O 1
ATOM 634 N N . SER A 1 79 ? -48.991 -16.911 26.731 1.00 35.91 79 SER A N 1
ATOM 635 C CA . SER A 1 79 ? -49.987 -15.948 27.203 1.00 35.91 79 SER A CA 1
ATOM 636 C C . SER A 1 79 ? -51.079 -16.671 27.980 1.00 35.91 79 SER A C 1
ATOM 638 O O . SER A 1 79 ? -52.089 -17.111 27.433 1.00 35.91 79 SER A O 1
ATOM 640 N N . ASN A 1 80 ? -50.885 -16.797 29.294 1.00 37.16 80 ASN A N 1
ATOM 641 C CA . ASN A 1 80 ? -51.991 -17.121 30.187 1.00 37.16 80 ASN A CA 1
ATOM 642 C C . ASN A 1 80 ? -51.818 -16.492 31.580 1.00 37.16 80 ASN A C 1
ATOM 644 O O . ASN A 1 80 ? -51.187 -17.087 32.447 1.00 37.16 80 ASN A O 1
ATOM 648 N N . ALA A 1 81 ? -52.403 -15.307 31.798 1.00 31.70 81 ALA A N 1
ATOM 649 C CA . ALA A 1 81 ? -53.030 -14.886 33.064 1.00 31.70 81 ALA A CA 1
ATOM 650 C C . ALA A 1 81 ? -53.673 -13.482 32.940 1.00 31.70 81 ALA A C 1
ATOM 652 O O . ALA A 1 81 ? -53.228 -12.685 32.116 1.00 31.70 81 ALA A O 1
ATOM 653 N N . PRO A 1 82 ? -54.734 -13.182 33.717 1.00 38.91 82 PRO A N 1
ATOM 654 C CA . PRO A 1 82 ? -55.814 -12.292 33.303 1.00 38.91 82 PRO A CA 1
ATOM 655 C C . PRO A 1 82 ? -55.783 -10.895 33.942 1.00 38.91 82 PRO A C 1
ATOM 657 O O . PRO A 1 82 ? -55.090 -10.634 34.923 1.00 38.91 82 PRO A O 1
ATOM 660 N N . ALA A 1 83 ? -56.577 -10.007 33.342 1.00 40.06 83 ALA A N 1
ATOM 661 C CA . ALA A 1 83 ? -56.848 -8.640 33.765 1.00 40.06 83 ALA A CA 1
ATOM 662 C C . ALA A 1 83 ? -57.754 -8.570 35.003 1.00 40.06 83 ALA A C 1
ATOM 664 O O . ALA A 1 83 ? -58.666 -9.385 35.111 1.00 40.06 83 ALA A O 1
ATOM 665 N N . ASP A 1 84 ? -57.566 -7.541 35.844 1.00 29.38 84 ASP A N 1
ATOM 666 C CA . ASP A 1 84 ? -58.685 -6.860 36.507 1.00 29.38 84 ASP A CA 1
ATOM 667 C C . ASP A 1 84 ? -58.320 -5.504 37.167 1.00 29.38 84 ASP A C 1
ATOM 669 O O . ASP A 1 84 ? -57.313 -5.389 37.862 1.00 29.38 84 ASP A O 1
ATOM 673 N N . ILE A 1 85 ? -59.234 -4.533 36.971 1.00 34.44 85 ILE A N 1
ATOM 674 C CA . ILE A 1 85 ? -59.627 -3.391 37.843 1.00 34.44 85 ILE A CA 1
ATOM 675 C C . ILE A 1 85 ? -58.614 -2.219 37.966 1.00 34.44 85 ILE A C 1
ATOM 677 O O . ILE A 1 85 ? -57.577 -2.346 38.598 1.00 34.44 85 ILE A O 1
ATOM 681 N N . ALA A 1 86 ? -58.767 -1.064 37.299 1.00 31.67 86 ALA A N 1
ATOM 682 C CA . ALA A 1 86 ? -59.760 0.032 37.369 1.00 31.67 86 ALA A CA 1
ATOM 683 C C . ALA A 1 86 ? -59.296 1.270 38.180 1.00 31.67 86 ALA A C 1
ATOM 685 O O . ALA A 1 86 ? -58.789 1.152 39.291 1.00 31.67 86 ALA A O 1
ATOM 686 N N . SER A 1 87 ? -59.648 2.438 37.618 1.00 31.56 87 SER A N 1
ATOM 687 C CA . SER A 1 87 ? -59.991 3.713 38.282 1.00 31.56 87 SER A CA 1
ATOM 688 C C . SER A 1 87 ? -58.881 4.696 38.679 1.00 31.56 87 SER A C 1
ATOM 690 O O . SER A 1 87 ? -57.963 4.358 39.418 1.00 31.56 87 SER A O 1
ATOM 692 N N . GLY A 1 88 ? -59.094 5.974 38.326 1.00 27.06 88 GLY A N 1
ATOM 693 C CA . GLY A 1 88 ? -58.674 7.097 39.173 1.00 27.06 88 GLY A CA 1
ATOM 694 C C . GLY A 1 88 ? -58.296 8.389 38.450 1.00 27.06 88 GLY A C 1
ATOM 695 O O . GLY A 1 88 ? -57.162 8.543 38.020 1.00 27.06 88 GLY A O 1
ATOM 696 N N . ASP A 1 89 ? -59.253 9.313 38.388 1.00 29.39 89 ASP A N 1
ATOM 697 C CA . ASP A 1 89 ? -59.180 10.716 37.958 1.00 29.39 89 ASP A CA 1
ATOM 698 C C . ASP A 1 89 ? -58.003 11.550 38.515 1.00 29.39 89 ASP A C 1
ATOM 700 O O . ASP A 1 89 ? -57.533 11.318 39.627 1.00 29.39 89 ASP A O 1
ATOM 704 N N . THR A 1 90 ? -57.620 12.633 37.818 1.00 31.94 90 THR A N 1
ATOM 705 C CA . THR A 1 90 ? -57.868 14.035 38.257 1.00 31.94 90 THR A CA 1
ATOM 706 C C . THR A 1 90 ? -57.257 15.089 37.316 1.00 31.94 90 THR A C 1
ATOM 708 O O . THR A 1 90 ? -56.352 14.826 36.531 1.00 31.94 90 THR A O 1
ATOM 711 N N . ALA A 1 91 ? -57.848 16.285 37.375 1.00 29.11 91 ALA A N 1
ATOM 712 C CA . ALA A 1 91 ? -57.807 17.383 36.414 1.00 29.11 91 ALA A CA 1
ATOM 713 C C . ALA A 1 91 ? -56.864 18.559 36.768 1.00 29.11 91 ALA A C 1
ATOM 715 O O . ALA A 1 91 ? -56.481 18.724 37.922 1.00 29.11 91 ALA A O 1
ATOM 716 N N . GLY A 1 92 ? -56.669 19.447 35.775 1.00 27.52 92 GLY A N 1
ATOM 717 C CA . GLY A 1 92 ? -56.350 20.887 35.899 1.00 27.52 92 GLY A CA 1
ATOM 718 C C . GLY A 1 92 ? -54.860 21.255 35.833 1.00 27.52 92 GLY A C 1
ATOM 719 O O . GLY A 1 92 ? -54.011 20.445 36.171 1.00 27.52 92 GLY A O 1
ATOM 720 N N . ASP A 1 93 ? -54.414 22.454 35.458 1.00 27.08 93 ASP A N 1
ATOM 721 C CA . ASP A 1 93 ? -54.949 23.629 34.750 1.00 27.08 93 ASP A CA 1
ATOM 722 C C . ASP A 1 93 ? -53.747 24.600 34.552 1.00 27.08 93 ASP A C 1
ATOM 724 O O . ASP A 1 93 ? -52.848 24.652 35.387 1.00 27.08 93 ASP A O 1
ATOM 728 N N . SER A 1 94 ? -53.786 25.421 33.498 1.00 31.27 94 SER A N 1
ATOM 729 C CA . SER A 1 94 ? -53.196 26.772 33.358 1.00 31.27 94 SER A CA 1
ATOM 730 C C . SER A 1 94 ? -51.664 27.061 33.302 1.00 31.27 94 SER A C 1
ATOM 732 O O . SER A 1 94 ? -50.893 26.845 34.225 1.00 31.27 94 SER A O 1
ATOM 734 N N . SER A 1 95 ? -51.289 27.734 32.198 1.00 28.92 95 SER A N 1
ATOM 735 C CA . SER A 1 95 ? -50.558 29.025 32.092 1.00 28.92 95 SER A CA 1
ATOM 736 C C . SER A 1 95 ? -49.200 29.281 32.801 1.00 28.92 95 SER A C 1
ATOM 738 O O . SER A 1 95 ? -49.162 29.663 33.963 1.00 28.92 95 SER A O 1
ATOM 740 N N . GLY A 1 96 ? -48.140 29.439 31.986 1.00 27.81 96 GLY A N 1
ATOM 741 C CA . GLY A 1 96 ? -47.454 30.739 31.795 1.00 27.81 96 GLY A CA 1
ATOM 742 C C . GLY A 1 96 ? -46.194 31.126 32.613 1.00 27.81 96 GLY A C 1
ATOM 743 O O . GLY A 1 96 ? -46.266 31.331 33.816 1.00 27.81 96 GLY A O 1
ATOM 744 N N . LYS A 1 97 ? -45.134 31.480 31.851 1.00 31.17 97 LYS A N 1
ATOM 745 C CA . LYS A 1 97 ? -44.009 32.435 32.091 1.00 31.17 97 LYS A CA 1
ATOM 746 C C . LYS A 1 97 ? -42.650 31.947 32.654 1.00 31.17 97 LYS A C 1
ATOM 748 O O . LYS A 1 97 ? -42.506 31.645 33.827 1.00 31.17 97 LYS A O 1
ATOM 753 N N . ASN A 1 98 ? -41.655 32.055 31.758 1.00 29.77 98 ASN A N 1
ATOM 754 C CA . ASN A 1 98 ? -40.275 32.584 31.837 1.00 29.77 98 ASN A CA 1
ATOM 755 C C . ASN A 1 98 ? -39.438 32.493 33.126 1.00 29.77 98 ASN A C 1
ATOM 757 O O . ASN A 1 98 ? -39.778 33.139 34.110 1.00 29.77 98 ASN A O 1
ATOM 761 N N . THR A 1 99 ? -38.186 32.034 32.963 1.00 32.91 99 THR A N 1
ATOM 762 C CA . THR A 1 99 ? -36.980 32.778 33.397 1.00 32.91 99 THR A CA 1
ATOM 763 C C . THR A 1 99 ? -35.809 32.562 32.430 1.00 32.91 99 THR A C 1
ATOM 765 O O . THR A 1 99 ? -35.581 31.452 31.956 1.00 32.91 99 THR A O 1
ATOM 768 N N . ALA A 1 100 ? -35.099 33.654 32.149 1.00 29.11 100 ALA A N 1
ATOM 769 C CA . ALA A 1 100 ? -33.945 33.792 31.269 1.00 29.11 100 ALA A CA 1
ATOM 770 C C . ALA A 1 100 ? -32.653 33.173 31.837 1.00 29.11 100 ALA A C 1
ATOM 772 O O . ALA A 1 100 ? -32.489 33.108 33.054 1.00 29.11 100 ALA A O 1
ATOM 773 N N . PHE A 1 101 ? -31.708 32.824 30.956 1.00 28.89 101 PHE A N 1
ATOM 774 C CA . PHE A 1 101 ? -30.281 32.840 31.284 1.00 28.89 101 PHE A CA 1
ATOM 775 C C . PHE A 1 101 ? -29.445 33.181 30.039 1.00 28.89 101 PHE A C 1
ATOM 777 O O . PHE A 1 101 ? -29.684 32.657 28.952 1.00 28.89 101 PHE A O 1
ATOM 784 N N . ASP A 1 102 ? -28.527 34.123 30.235 1.00 32.56 102 ASP A N 1
ATOM 785 C CA . ASP A 1 102 ? -27.806 34.932 29.253 1.00 32.56 102 ASP A CA 1
ATOM 786 C C . ASP A 1 102 ? -26.749 34.195 28.411 1.00 32.56 102 ASP A C 1
ATOM 788 O O . ASP A 1 102 ? -25.986 33.367 28.910 1.00 32.56 102 ASP A O 1
ATOM 792 N N . VAL A 1 103 ? -26.617 34.622 27.149 1.00 35.75 103 VAL A N 1
ATOM 793 C CA . VAL A 1 103 ? -25.432 34.434 26.294 1.00 35.75 103 VAL A CA 1
ATOM 794 C C . VAL A 1 103 ? -25.014 35.818 25.788 1.00 35.75 103 VAL A C 1
ATOM 796 O O . VAL A 1 103 ? -25.838 36.480 25.155 1.00 35.75 103 VAL A O 1
ATOM 799 N N . PRO A 1 104 ? -23.776 36.291 26.020 1.00 39.00 104 PRO A N 1
ATOM 800 C CA . PRO A 1 104 ? -23.322 37.528 25.408 1.00 39.00 104 PRO A CA 1
ATOM 801 C C . PRO A 1 104 ? -22.714 37.268 24.024 1.00 39.00 104 PRO A C 1
ATOM 803 O O . PRO A 1 104 ? -21.729 36.547 23.869 1.00 39.00 104 PRO A O 1
ATOM 806 N N . ASP A 1 105 ? -23.317 37.925 23.039 1.00 30.75 105 ASP A N 1
ATOM 807 C CA . ASP A 1 105 ? -22.770 38.243 21.723 1.00 30.75 105 ASP A CA 1
ATOM 808 C C . ASP A 1 105 ? -21.779 39.418 21.841 1.00 30.75 105 ASP A C 1
ATOM 810 O O . ASP A 1 105 ? -22.017 40.372 22.592 1.00 30.75 105 ASP A O 1
ATOM 814 N N . ARG A 1 106 ? -20.676 39.371 21.087 1.00 32.06 106 ARG A N 1
ATOM 815 C CA . ARG A 1 106 ? -19.897 40.565 20.734 1.00 32.06 106 ARG A CA 1
ATOM 816 C C . ARG A 1 106 ? -19.099 40.338 19.453 1.00 32.06 106 ARG A C 1
ATOM 818 O O . ARG A 1 106 ? -17.961 39.877 19.453 1.00 32.06 106 ARG A O 1
ATOM 825 N N . SER A 1 107 ? -19.737 40.722 18.358 1.00 31.59 107 SER A N 1
ATOM 826 C CA . SER A 1 107 ? -19.111 41.245 17.144 1.00 31.59 107 SER A CA 1
ATOM 827 C C . SER A 1 107 ? -18.488 42.641 17.380 1.00 31.59 107 SER A C 1
ATOM 829 O O . SER A 1 107 ? -18.700 43.229 18.443 1.00 31.59 107 SER A O 1
ATOM 831 N N . ILE A 1 108 ? -17.801 43.173 16.344 1.00 31.62 108 ILE A N 1
ATOM 832 C CA . ILE A 1 108 ? -17.198 44.527 16.157 1.00 31.62 108 ILE A CA 1
ATOM 833 C C . ILE A 1 108 ? -15.660 44.531 16.385 1.00 31.62 108 ILE A C 1
ATOM 835 O O . ILE A 1 108 ? -15.203 44.062 17.415 1.00 31.62 108 ILE A O 1
ATOM 839 N N . ASN A 1 109 ? -14.761 45.030 15.518 1.00 31.92 109 ASN A N 1
ATOM 840 C CA . ASN A 1 109 ? -14.838 45.820 14.278 1.00 31.92 109 ASN A CA 1
ATOM 841 C C . ASN A 1 109 ? -13.570 45.623 13.421 1.00 31.92 109 ASN A C 1
ATOM 843 O O . ASN A 1 109 ? -12.503 45.315 13.952 1.00 31.92 109 ASN A O 1
ATOM 847 N N . CYS A 1 110 ? -13.673 45.961 12.136 1.00 29.47 110 CYS A N 1
ATOM 848 C CA . CYS A 1 110 ? -12.547 46.298 11.262 1.00 29.47 110 CYS A CA 1
ATOM 849 C C . CYS A 1 110 ? -12.237 47.807 11.350 1.00 29.47 110 CYS A C 1
ATOM 851 O O . CYS A 1 110 ? -13.154 48.614 11.496 1.00 29.47 110 CYS A O 1
ATOM 853 N N . GLY A 1 111 ? -10.963 48.187 11.219 1.00 28.17 111 GLY A N 1
ATOM 854 C CA . GLY A 1 111 ? -10.524 49.580 11.104 1.00 28.17 111 GLY A CA 1
ATOM 855 C C . GLY A 1 111 ? -9.087 49.680 10.586 1.00 28.17 111 GLY A C 1
ATOM 856 O O . GLY A 1 111 ? -8.173 49.109 11.174 1.00 28.17 111 GLY A O 1
ATOM 857 N N . GLU A 1 112 ? -8.919 50.379 9.466 1.00 30.34 112 GLU A N 1
ATOM 858 C CA . GLU A 1 112 ? -7.654 50.728 8.812 1.00 30.34 112 GLU A CA 1
ATOM 859 C C . GLU A 1 112 ? -6.874 51.807 9.588 1.00 30.34 112 GLU A C 1
ATOM 861 O O . GLU A 1 112 ? -7.479 52.712 10.163 1.00 30.34 112 GLU A O 1
ATOM 866 N N . ASN A 1 113 ? -5.536 51.758 9.539 1.00 33.00 113 ASN A N 1
ATOM 867 C CA . ASN A 1 113 ? -4.671 52.879 9.128 1.00 33.00 113 ASN A CA 1
ATOM 868 C C . ASN A 1 113 ? -3.183 52.483 9.161 1.00 33.00 113 ASN A C 1
ATOM 870 O O . ASN A 1 113 ? -2.725 51.806 10.079 1.00 33.00 113 ASN A O 1
ATOM 874 N N . GLY A 1 114 ? -2.447 52.902 8.127 1.00 25.61 114 GLY A N 1
ATOM 875 C CA . GLY A 1 114 ? -1.025 52.616 7.920 1.00 25.61 114 GLY A CA 1
ATOM 876 C C . GLY A 1 114 ? -0.051 53.557 8.639 1.00 25.61 114 GLY A C 1
ATOM 877 O O . GLY A 1 114 ? -0.453 54.496 9.321 1.00 25.61 114 GLY A O 1
ATOM 878 N N . GLY A 1 115 ? 1.251 53.315 8.426 1.00 26.34 115 GLY A N 1
ATOM 879 C CA . GLY A 1 115 ? 2.324 54.231 8.833 1.00 26.34 115 GLY A CA 1
ATOM 880 C C . GLY A 1 115 ? 3.699 53.588 9.054 1.00 26.34 115 GLY A C 1
ATOM 881 O O . GLY A 1 115 ? 4.091 53.372 10.189 1.00 26.34 115 GLY A O 1
ATOM 882 N N . ASN A 1 116 ? 4.391 53.292 7.950 1.00 27.42 116 ASN A N 1
ATOM 883 C CA . ASN A 1 116 ? 5.809 53.557 7.638 1.00 27.42 116 ASN A CA 1
ATOM 884 C C . ASN A 1 116 ? 6.881 53.615 8.762 1.00 27.42 116 ASN A C 1
ATOM 886 O O . ASN A 1 116 ? 6.812 54.487 9.623 1.00 27.42 116 ASN A O 1
ATOM 890 N N . MET A 1 117 ? 7.976 52.848 8.618 1.00 29.70 117 MET A N 1
ATOM 891 C CA . MET A 1 117 ? 9.344 53.315 8.927 1.00 2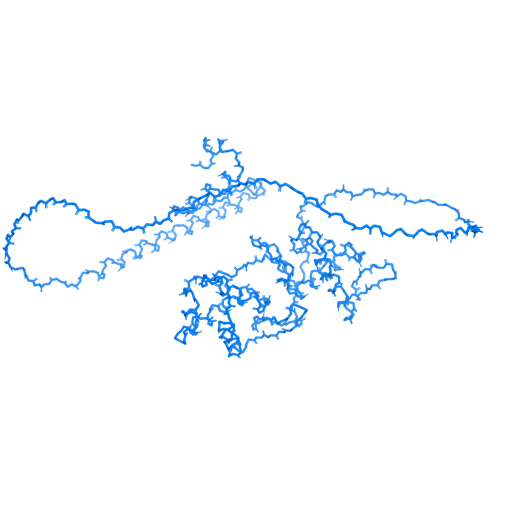9.70 117 MET A CA 1
ATOM 892 C C . MET A 1 117 ? 10.426 52.405 8.307 1.00 29.70 117 MET A C 1
ATOM 894 O O . MET A 1 117 ? 10.335 51.183 8.358 1.00 29.70 117 MET A O 1
ATOM 898 N N . SER A 1 118 ? 11.413 53.068 7.702 1.00 26.59 118 SER A N 1
ATOM 899 C CA . SER A 1 118 ? 12.500 52.596 6.828 1.00 26.59 118 SER A CA 1
ATOM 900 C C . SER A 1 118 ? 13.819 52.352 7.571 1.00 26.59 118 SER A C 1
ATOM 902 O O . SER A 1 118 ? 14.062 53.036 8.564 1.00 26.59 118 SER A O 1
ATOM 904 N N . CYS A 1 119 ? 14.672 51.476 7.020 1.00 29.22 119 CYS A N 1
ATOM 905 C CA . CYS A 1 119 ? 16.123 51.648 6.764 1.00 29.22 119 CYS A CA 1
ATOM 906 C C . CYS A 1 119 ? 16.709 50.317 6.235 1.00 29.22 119 CYS A C 1
ATOM 908 O O . CYS A 1 119 ? 16.194 49.256 6.576 1.00 29.22 119 CYS A O 1
ATOM 910 N N . ASP A 1 120 ? 17.818 50.205 5.509 1.00 26.89 120 ASP A N 1
ATOM 911 C CA . ASP A 1 120 ? 18.525 50.966 4.467 1.00 26.89 120 ASP A CA 1
ATOM 912 C C . ASP A 1 120 ? 19.615 49.985 3.962 1.00 26.89 120 ASP A C 1
ATOM 914 O O . ASP A 1 120 ? 20.196 49.245 4.758 1.00 26.89 120 ASP A O 1
ATOM 918 N N . ASP A 1 121 ? 19.812 49.953 2.643 1.00 27.09 121 ASP A N 1
ATOM 919 C CA . ASP A 1 121 ? 21.047 49.767 1.861 1.00 27.09 121 ASP A CA 1
ATOM 920 C C . ASP A 1 121 ? 22.201 48.860 2.339 1.00 27.09 121 ASP A C 1
ATOM 922 O O . ASP A 1 121 ? 22.844 49.118 3.352 1.00 27.09 121 ASP A O 1
ATOM 926 N N . PHE A 1 122 ? 22.619 47.929 1.465 1.00 25.22 122 PHE A N 1
ATOM 927 C CA . PHE A 1 122 ? 24.045 47.733 1.148 1.00 25.22 122 PHE A CA 1
ATOM 928 C C . PHE A 1 122 ? 24.223 47.071 -0.234 1.00 25.22 122 PHE A C 1
ATOM 930 O O . PHE A 1 122 ? 24.079 45.857 -0.389 1.00 25.22 122 PHE A O 1
ATOM 937 N N . ASP A 1 123 ? 24.556 47.885 -1.238 1.00 31.78 123 ASP A N 1
ATOM 938 C CA . ASP A 1 123 ? 25.132 47.456 -2.516 1.00 31.78 123 ASP A CA 1
ATOM 939 C C . ASP A 1 123 ? 26.616 47.096 -2.341 1.00 31.78 123 ASP A C 1
ATOM 941 O O . ASP A 1 123 ? 27.351 47.812 -1.657 1.00 31.78 123 ASP A O 1
ATOM 945 N N . ASN A 1 124 ? 27.098 46.064 -3.045 1.00 31.94 124 ASN A N 1
ATOM 946 C CA . ASN A 1 124 ? 28.422 46.145 -3.667 1.00 31.94 124 ASN A CA 1
ATOM 947 C C . ASN A 1 124 ? 28.558 45.202 -4.874 1.00 31.94 124 ASN A C 1
ATOM 949 O O . ASN A 1 124 ? 28.527 43.977 -4.756 1.00 31.94 124 ASN A O 1
ATOM 953 N N . ASP A 1 125 ? 28.749 45.833 -6.026 1.00 25.91 125 ASP A N 1
ATOM 954 C CA . ASP A 1 125 ? 29.116 45.289 -7.329 1.00 25.91 125 ASP A CA 1
ATOM 955 C C . ASP A 1 125 ? 30.638 45.050 -7.406 1.00 25.91 125 ASP A C 1
ATOM 957 O O . ASP A 1 125 ? 31.408 45.809 -6.817 1.00 25.91 125 ASP A O 1
ATOM 961 N N . SER A 1 126 ? 31.086 44.044 -8.169 1.00 29.33 126 SER A N 1
ATOM 962 C CA . SER A 1 126 ? 32.209 44.180 -9.121 1.00 29.33 126 SER A CA 1
ATOM 963 C C . SER A 1 126 ? 32.619 42.849 -9.779 1.00 29.33 126 SER A C 1
ATOM 965 O O . SER A 1 126 ? 33.378 42.063 -9.223 1.00 29.33 126 SER A O 1
ATOM 967 N N . SER A 1 127 ? 32.189 42.688 -11.036 1.00 28.41 127 SER A N 1
ATOM 968 C CA . SER A 1 127 ? 33.049 42.707 -12.242 1.00 28.41 127 SER A CA 1
ATOM 969 C C . SER A 1 127 ? 34.182 41.673 -12.506 1.00 28.41 127 SER A C 1
ATOM 971 O O . SER A 1 127 ? 35.181 41.637 -11.794 1.00 28.41 127 SER A O 1
ATOM 973 N N . ARG A 1 128 ? 34.127 41.122 -13.748 1.00 27.88 128 ARG A N 1
ATOM 974 C CA . ARG A 1 128 ? 35.209 40.667 -14.692 1.00 27.88 128 ARG A CA 1
ATOM 975 C C . ARG A 1 128 ? 35.749 39.231 -14.503 1.00 27.88 128 ARG A C 1
ATOM 977 O O . ARG A 1 128 ? 36.046 38.841 -13.389 1.00 27.88 128 ARG A O 1
ATOM 984 N N . ASN A 1 129 ? 35.940 38.366 -15.516 1.00 28.38 129 ASN A N 1
ATOM 985 C CA . ASN A 1 129 ? 36.360 38.500 -16.933 1.00 28.38 129 ASN A CA 1
ATOM 986 C C . ASN A 1 129 ? 36.026 37.178 -17.704 1.00 28.38 129 ASN A C 1
ATOM 988 O O . ASN A 1 129 ? 36.235 36.106 -17.146 1.00 28.38 129 ASN A O 1
ATOM 992 N N . LEU A 1 130 ? 35.367 37.179 -18.882 1.00 25.48 130 LEU A N 1
ATOM 993 C CA . LEU A 1 130 ? 35.891 36.929 -20.263 1.00 25.48 130 LEU A CA 1
ATOM 994 C C . LEU A 1 130 ? 37.273 36.219 -20.331 1.00 25.48 130 LEU A C 1
ATOM 996 O O . LEU A 1 130 ? 38.179 36.650 -19.633 1.00 25.48 130 LEU A O 1
ATOM 1000 N N . VAL A 1 131 ? 37.534 35.152 -21.118 1.00 26.34 131 VAL A N 1
ATOM 1001 C CA . VAL A 1 131 ? 37.611 35.092 -22.603 1.00 26.34 131 VAL A CA 1
ATOM 1002 C C . VAL A 1 131 ? 37.625 33.639 -23.165 1.00 26.34 131 VAL A C 1
ATOM 1004 O O . VAL A 1 131 ? 38.060 32.709 -22.495 1.00 26.34 131 VAL A O 1
ATOM 1007 N N . ASN A 1 132 ? 37.205 33.514 -24.435 1.00 27.98 132 ASN A N 1
ATOM 1008 C CA . ASN A 1 132 ? 37.201 32.368 -25.374 1.00 27.98 132 ASN A CA 1
ATOM 1009 C C . ASN A 1 132 ? 38.577 31.767 -25.759 1.00 27.98 132 ASN A C 1
ATOM 1011 O O . ASN A 1 132 ? 39.582 32.458 -25.640 1.00 27.98 132 ASN A O 1
ATOM 1015 N N . VAL A 1 133 ? 38.560 30.558 -26.368 1.00 26.81 133 VAL A N 1
ATOM 1016 C CA . VAL A 1 133 ? 39.221 30.103 -27.642 1.00 26.81 133 VAL A CA 1
ATOM 1017 C C . VAL A 1 133 ? 39.021 28.567 -27.749 1.00 26.81 133 VAL A C 1
ATOM 1019 O O . VAL A 1 133 ? 39.460 27.837 -26.873 1.00 26.81 133 VAL A O 1
ATOM 1022 N N . SER A 1 134 ? 38.116 28.039 -28.586 1.00 24.80 134 SER A N 1
ATOM 1023 C CA . SER A 1 134 ? 38.238 27.651 -30.014 1.00 24.80 134 SER A CA 1
ATOM 1024 C C . SER A 1 134 ? 39.386 26.681 -30.350 1.00 24.80 134 SER A C 1
ATOM 1026 O O . SER A 1 134 ? 40.534 27.106 -30.341 1.00 24.80 134 SER A O 1
ATOM 1028 N N . THR A 1 135 ? 39.061 25.433 -30.727 1.00 27.48 135 THR A N 1
ATOM 1029 C CA . THR A 1 135 ? 39.253 24.888 -32.096 1.00 27.48 135 THR A CA 1
ATOM 1030 C C . THR A 1 135 ? 38.677 23.466 -32.248 1.00 27.48 135 THR A C 1
ATOM 1032 O O . THR A 1 135 ? 39.015 22.546 -31.512 1.00 27.48 135 THR A O 1
ATOM 1035 N N . ASN A 1 136 ? 37.814 23.310 -33.257 1.00 27.75 136 ASN A N 1
ATOM 1036 C CA . ASN A 1 136 ? 37.412 22.050 -33.908 1.00 27.75 136 ASN A CA 1
ATOM 1037 C C . ASN A 1 136 ? 38.515 21.588 -34.898 1.00 27.75 136 ASN A C 1
ATOM 1039 O O . ASN A 1 136 ? 39.370 22.402 -35.259 1.00 27.75 136 ASN A O 1
ATOM 1043 N N . PRO A 1 137 ? 38.515 20.321 -35.364 1.00 31.17 137 PRO A N 1
ATOM 1044 C CA . PRO A 1 137 ? 37.758 19.937 -36.575 1.00 31.17 137 PRO A CA 1
ATOM 1045 C C . PRO A 1 137 ? 36.979 18.615 -36.373 1.00 31.17 137 PRO A C 1
ATOM 1047 O O . PRO A 1 137 ? 37.480 17.671 -35.780 1.00 31.17 137 PRO A O 1
ATOM 1050 N N . ALA A 1 138 ? 35.679 18.545 -36.668 1.00 24.17 138 ALA A N 1
ATOM 1051 C CA . ALA A 1 138 ? 35.071 18.378 -37.996 1.00 24.17 138 ALA A CA 1
ATOM 1052 C C . ALA A 1 138 ? 35.408 17.039 -38.689 1.00 24.17 138 ALA A C 1
ATOM 1054 O O . ALA A 1 138 ? 36.410 16.954 -39.390 1.00 24.17 138 ALA A O 1
ATOM 1055 N N . VAL A 1 139 ? 34.501 16.055 -38.567 1.00 28.81 139 VAL A N 1
ATOM 1056 C CA . VAL A 1 139 ? 34.000 15.260 -39.707 1.00 28.81 139 VAL A CA 1
ATOM 1057 C C . VAL A 1 139 ? 32.487 15.039 -39.524 1.00 28.81 139 VAL A C 1
ATOM 1059 O O . VAL A 1 139 ? 32.031 14.158 -38.803 1.00 28.81 139 VAL A O 1
ATOM 1062 N N . GLU A 1 140 ? 31.737 15.935 -40.157 1.00 24.16 140 GLU A N 1
ATOM 1063 C CA . GLU A 1 140 ? 30.369 15.807 -40.683 1.00 24.16 140 GLU A CA 1
ATOM 1064 C C . GLU A 1 140 ? 30.263 14.601 -41.667 1.00 24.16 140 GLU A C 1
ATOM 1066 O O . GLU A 1 140 ? 31.257 14.271 -42.302 1.00 24.16 140 GLU A O 1
ATOM 1071 N N . ASN A 1 141 ? 29.145 13.910 -41.948 1.00 30.38 141 ASN A N 1
ATOM 1072 C CA . ASN A 1 141 ? 27.728 14.180 -41.697 1.00 30.38 141 ASN A CA 1
ATOM 1073 C C . ASN A 1 141 ? 26.816 12.990 -42.137 1.00 30.38 141 ASN A C 1
ATOM 1075 O O . ASN A 1 141 ? 27.039 12.427 -43.204 1.00 30.38 141 ASN A O 1
ATOM 1079 N N . THR A 1 142 ? 25.755 12.751 -41.336 1.00 29.69 142 THR A N 1
ATOM 1080 C CA . THR A 1 142 ? 24.319 12.463 -41.664 1.00 29.69 142 THR A CA 1
ATOM 1081 C C . THR A 1 142 ? 23.849 11.185 -42.414 1.00 29.69 142 THR A C 1
ATOM 1083 O O . THR A 1 142 ? 24.624 10.527 -43.095 1.00 29.69 142 THR A O 1
ATOM 1086 N N . PRO A 1 143 ? 22.522 10.873 -42.423 1.00 37.38 143 PRO A N 1
ATOM 1087 C CA . PRO A 1 143 ? 21.543 10.828 -41.312 1.00 37.38 143 PRO A CA 1
ATOM 1088 C C . PRO A 1 143 ? 20.602 9.591 -41.396 1.00 37.38 143 PRO A C 1
ATOM 1090 O O . PRO A 1 143 ? 20.413 9.023 -42.469 1.00 37.38 143 PRO A O 1
ATOM 1093 N N . LEU A 1 144 ? 19.860 9.249 -40.332 1.00 24.72 144 LEU A N 1
ATOM 1094 C CA . LEU A 1 144 ? 18.541 8.629 -40.543 1.00 24.72 144 LEU A CA 1
ATOM 1095 C C . LEU A 1 144 ? 17.508 9.074 -39.500 1.00 24.72 144 LEU A C 1
ATOM 1097 O O . LEU A 1 144 ? 17.484 8.614 -38.367 1.00 24.72 144 LEU A O 1
ATOM 1101 N N . ALA A 1 145 ? 16.686 10.014 -39.968 1.00 28.44 145 ALA A N 1
ATOM 1102 C CA . ALA A 1 145 ? 15.283 10.266 -39.654 1.00 28.44 145 ALA A CA 1
ATOM 1103 C C . ALA A 1 145 ? 14.816 10.238 -38.187 1.00 28.44 145 ALA A C 1
ATOM 1105 O O . ALA A 1 145 ? 14.543 9.202 -37.588 1.00 28.44 145 ALA A O 1
ATOM 1106 N N . SER A 1 146 ? 14.525 11.444 -37.698 1.00 30.78 146 SER A N 1
ATOM 1107 C CA . SER A 1 146 ? 13.508 11.711 -36.687 1.00 30.78 146 SER A CA 1
ATOM 1108 C C . SER A 1 146 ? 12.153 11.124 -37.109 1.00 30.78 146 SER A C 1
ATOM 1110 O O . SER A 1 146 ? 11.564 11.559 -38.098 1.00 30.78 146 SER A O 1
ATOM 1112 N N . GLY A 1 147 ? 11.639 10.175 -36.332 1.00 25.66 147 GLY A N 1
ATOM 1113 C CA . GLY A 1 147 ? 10.248 9.737 -36.374 1.00 25.66 147 GLY A CA 1
ATOM 1114 C C . GLY A 1 147 ? 9.535 10.195 -35.108 1.00 25.66 147 GLY A C 1
ATOM 1115 O O . GLY A 1 147 ? 9.828 9.712 -34.021 1.00 25.66 147 GLY A O 1
ATOM 1116 N N . LYS A 1 148 ? 8.613 11.151 -35.248 1.00 30.36 148 LYS A N 1
ATOM 1117 C CA . LYS A 1 148 ? 7.609 11.478 -34.229 1.00 30.36 148 LYS A CA 1
ATOM 1118 C C . LYS A 1 148 ? 6.785 10.220 -33.932 1.00 30.36 148 LYS A C 1
ATOM 1120 O O . LYS A 1 148 ? 6.270 9.630 -34.876 1.00 30.36 148 LYS A O 1
ATOM 1125 N N . PHE A 1 149 ? 6.591 9.866 -32.663 1.00 29.58 149 PHE A N 1
ATOM 1126 C CA . PHE A 1 149 ? 5.519 8.946 -32.271 1.00 29.58 149 PHE A CA 1
ATOM 1127 C C . PHE A 1 149 ? 4.918 9.365 -30.923 1.00 29.58 149 PHE A C 1
ATOM 1129 O O . PHE A 1 149 ? 5.138 8.759 -29.879 1.00 29.58 149 PHE A O 1
ATOM 1136 N N . GLU A 1 150 ? 4.160 10.461 -30.956 1.00 30.27 150 GLU A N 1
ATOM 1137 C CA . GLU A 1 150 ? 2.995 10.604 -30.086 1.00 30.27 150 GLU A CA 1
ATOM 1138 C C . GLU A 1 150 ? 1.817 9.942 -30.806 1.00 30.27 150 GLU A C 1
ATOM 1140 O O . GLU A 1 150 ? 1.194 10.564 -31.663 1.00 30.27 150 GLU A O 1
ATOM 1145 N N . SER A 1 151 ? 1.524 8.684 -30.480 1.00 27.52 151 SER A N 1
ATOM 1146 C CA . SER A 1 151 ? 0.211 8.082 -30.724 1.00 27.52 151 SER A CA 1
ATOM 1147 C C . SER A 1 151 ? 0.088 6.743 -29.996 1.00 27.52 151 SER A C 1
ATOM 1149 O O . SER A 1 151 ? 0.914 5.856 -30.171 1.00 27.52 151 SER A O 1
ATOM 1151 N N . GLU A 1 152 ? -0.995 6.634 -29.219 1.00 27.11 152 GLU A N 1
ATOM 1152 C CA . GLU A 1 152 ? -1.711 5.388 -28.904 1.00 27.11 152 GLU A CA 1
ATOM 1153 C C . GLU A 1 152 ? -1.169 4.502 -27.769 1.00 27.11 152 GLU A C 1
ATOM 1155 O O . GLU A 1 152 ? -0.736 3.372 -27.952 1.00 27.11 152 GLU A O 1
ATOM 1160 N N . LEU A 1 153 ? -1.363 4.974 -26.532 1.00 33.91 153 LEU A N 1
ATOM 1161 C CA . LEU A 1 153 ? -1.709 4.083 -25.419 1.00 33.91 153 LEU A CA 1
ATOM 1162 C C . LEU A 1 153 ? -3.240 3.993 -25.337 1.00 33.91 153 LEU A C 1
ATOM 1164 O O . LEU A 1 153 ? -3.862 4.755 -24.603 1.00 33.91 153 LEU A O 1
ATOM 1168 N N . ASN A 1 154 ? -3.835 3.093 -26.120 1.00 27.12 154 ASN A N 1
ATOM 1169 C CA . ASN A 1 154 ? -5.223 2.651 -25.975 1.00 27.12 154 ASN A CA 1
ATOM 1170 C C . ASN A 1 154 ? -5.338 1.174 -26.389 1.00 27.12 154 ASN A C 1
ATOM 1172 O O . ASN A 1 154 ? -5.011 0.829 -27.516 1.00 27.12 154 ASN A O 1
ATOM 1176 N N . GLY A 1 155 ? -5.889 0.345 -25.496 1.00 29.36 155 GLY A N 1
ATOM 1177 C CA . GLY A 1 155 ? -6.598 -0.887 -25.861 1.00 29.36 155 GLY A CA 1
ATOM 1178 C C . GLY A 1 155 ? -5.826 -2.208 -25.769 1.00 29.36 155 GLY A C 1
ATOM 1179 O O . GLY A 1 155 ? -5.051 -2.547 -26.651 1.00 29.36 155 GLY A O 1
ATOM 1180 N N . ASN A 1 156 ? -6.150 -2.983 -24.728 1.00 40.25 156 ASN A N 1
ATOM 1181 C CA . ASN A 1 156 ? -6.195 -4.450 -24.689 1.00 40.25 156 ASN A CA 1
ATOM 1182 C C . ASN A 1 156 ? -5.162 -5.229 -25.522 1.00 40.25 156 ASN A C 1
ATOM 1184 O O . ASN A 1 156 ? -5.446 -5.654 -26.640 1.00 40.25 156 ASN A O 1
ATOM 1188 N N . GLN A 1 157 ? -4.047 -5.590 -24.889 1.00 32.25 157 GLN A N 1
ATOM 1189 C CA . GLN A 1 157 ? -3.378 -6.867 -25.143 1.00 32.25 157 GLN A CA 1
ATOM 1190 C C . GLN A 1 157 ? -3.107 -7.541 -23.787 1.00 32.25 157 GLN A C 1
ATOM 1192 O O . GLN A 1 157 ? -2.593 -6.877 -22.881 1.00 32.25 157 GLN A O 1
ATOM 1197 N N . PRO A 1 158 ? -3.480 -8.821 -23.591 1.00 31.53 158 PRO A N 1
ATOM 1198 C CA . PRO A 1 158 ? -3.160 -9.538 -22.367 1.00 31.53 158 PRO A CA 1
ATOM 1199 C C . PRO A 1 158 ? -1.649 -9.767 -22.306 1.00 31.53 158 PRO A C 1
ATOM 1201 O O . PRO A 1 158 ? -1.060 -10.400 -23.181 1.00 31.53 158 PRO A O 1
ATOM 1204 N N . ILE A 1 159 ? -1.030 -9.230 -21.256 1.00 35.03 159 ILE A N 1
ATOM 1205 C CA . ILE A 1 159 ? 0.378 -9.456 -20.930 1.00 35.03 159 ILE A CA 1
ATOM 1206 C C . ILE A 1 159 ? 0.578 -10.975 -20.762 1.00 35.03 159 ILE A C 1
ATOM 1208 O O . ILE A 1 159 ? -0.162 -11.589 -19.986 1.00 35.03 159 ILE A O 1
ATOM 1212 N N . PRO A 1 160 ? 1.527 -11.608 -21.475 1.00 30.80 160 PRO A N 1
ATOM 1213 C CA . PRO A 1 160 ? 1.706 -13.052 -21.421 1.00 30.80 160 PRO A CA 1
ATOM 1214 C C . PRO A 1 160 ? 2.148 -13.518 -20.025 1.00 30.80 160 PRO A C 1
ATOM 1216 O O . PRO A 1 160 ? 3.099 -13.015 -19.428 1.00 30.80 160 PRO A O 1
ATOM 1219 N N . THR A 1 161 ? 1.409 -14.496 -19.508 1.00 41.66 161 THR A N 1
ATOM 1220 C CA . THR A 1 161 ? 1.451 -15.014 -18.140 1.00 41.66 161 THR A CA 1
ATOM 1221 C C . THR A 1 161 ? 2.664 -15.909 -17.881 1.00 41.66 161 THR A C 1
ATOM 1223 O O . THR A 1 161 ? 2.700 -17.040 -18.358 1.00 41.66 161 THR A O 1
ATOM 1226 N N . GLN A 1 162 ? 3.578 -15.466 -17.011 1.00 43.75 162 GLN A N 1
ATOM 1227 C CA . GLN A 1 162 ? 4.268 -16.331 -16.042 1.00 43.75 162 GLN A CA 1
ATOM 1228 C C . GLN A 1 162 ? 4.352 -15.608 -14.676 1.00 43.75 162 GLN A C 1
ATOM 1230 O O . GLN A 1 162 ? 5.237 -14.803 -14.420 1.00 43.75 162 GLN A O 1
ATOM 1235 N N . SER A 1 163 ? 3.371 -15.907 -13.811 1.00 43.31 163 SER A N 1
ATOM 1236 C CA . SER A 1 163 ? 3.379 -15.783 -12.337 1.00 43.31 163 SER A CA 1
ATOM 1237 C C . SER A 1 163 ? 3.618 -14.409 -11.656 1.00 43.31 163 SER A C 1
ATOM 1239 O O . SER A 1 163 ? 4.487 -14.287 -10.794 1.00 43.31 163 SER A O 1
ATOM 1241 N N . CYS A 1 164 ? 2.783 -13.405 -11.943 1.00 48.97 164 CYS A N 1
ATOM 1242 C CA . CYS A 1 164 ? 1.999 -12.638 -10.941 1.00 48.97 164 CYS A CA 1
ATOM 1243 C C . CYS A 1 164 ? 1.201 -11.548 -11.684 1.00 48.97 164 CYS A C 1
ATOM 1245 O O . CYS A 1 164 ? 1.812 -10.664 -12.283 1.00 48.97 164 CYS A O 1
ATOM 1247 N N . PRO A 1 165 ? -0.140 -11.584 -11.684 1.00 73.19 165 PRO A N 1
ATOM 1248 C CA . PRO A 1 165 ? -0.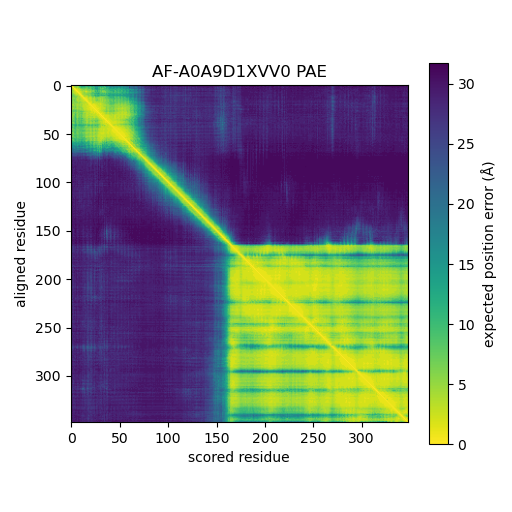935 -10.554 -12.338 1.00 73.19 165 PRO A CA 1
ATOM 1249 C C . PRO A 1 165 ? -0.861 -9.237 -11.558 1.00 73.19 165 PRO A C 1
ATOM 1251 O O . PRO A 1 165 ? -0.840 -9.230 -10.325 1.00 73.19 165 PRO A O 1
ATOM 1254 N N . THR A 1 166 ? -0.871 -8.114 -12.275 1.00 81.38 166 THR A N 1
ATOM 1255 C CA . THR A 1 166 ? -1.279 -6.841 -11.680 1.00 81.38 166 THR A CA 1
ATOM 1256 C C . THR A 1 166 ? -2.720 -7.006 -11.210 1.00 81.38 166 THR A C 1
ATOM 1258 O O . THR A 1 166 ? -3.610 -7.247 -12.026 1.00 81.38 166 THR A O 1
ATOM 1261 N N . ILE A 1 167 ? -2.948 -6.927 -9.903 1.00 87.88 167 ILE A N 1
ATOM 1262 C CA . ILE A 1 167 ? -4.283 -7.043 -9.310 1.00 87.88 167 ILE A CA 1
ATOM 1263 C C . ILE A 1 167 ? -4.762 -5.665 -8.842 1.00 87.88 167 ILE A C 1
ATOM 1265 O O . ILE A 1 167 ? -3.937 -4.854 -8.409 1.00 87.88 167 ILE A O 1
ATOM 1269 N N . PRO A 1 168 ? -6.073 -5.375 -8.908 1.00 86.94 168 PRO A N 1
ATOM 1270 C CA . PRO A 1 168 ? -6.606 -4.139 -8.352 1.00 86.94 168 PRO A CA 1
ATOM 1271 C C . PRO A 1 168 ? -6.355 -4.098 -6.843 1.00 86.94 168 PRO A C 1
ATOM 1273 O O . PRO A 1 168 ? -6.557 -5.091 -6.142 1.00 86.94 168 PRO A O 1
ATOM 1276 N N . TYR A 1 169 ? -5.915 -2.949 -6.333 1.00 88.38 169 TYR A N 1
ATOM 1277 C CA . TYR A 1 169 ? -5.836 -2.738 -4.895 1.00 88.38 169 TYR A CA 1
ATOM 1278 C C . TYR A 1 169 ? -7.249 -2.586 -4.324 1.00 88.38 169 TYR A C 1
ATOM 1280 O O . TYR A 1 169 ? -8.059 -1.799 -4.816 1.00 88.38 169 TYR A O 1
ATOM 1288 N N . VAL A 1 170 ? -7.529 -3.343 -3.266 1.00 88.00 170 VAL A N 1
ATOM 1289 C CA . VAL A 1 170 ? -8.786 -3.291 -2.521 1.00 88.00 170 VAL A CA 1
ATOM 1290 C C . VAL A 1 170 ? -8.440 -2.995 -1.072 1.00 88.00 170 VAL A C 1
ATOM 1292 O O . VAL A 1 170 ? -7.730 -3.766 -0.428 1.00 88.00 170 VAL A O 1
ATOM 1295 N N . GLN A 1 171 ? -8.923 -1.862 -0.568 1.00 89.81 171 GLN A N 1
ATOM 1296 C CA . GLN A 1 171 ? -8.803 -1.530 0.845 1.00 89.81 171 GLN A CA 1
ATOM 1297 C C . GLN A 1 171 ? -9.652 -2.501 1.678 1.00 89.81 171 GLN A C 1
ATOM 1299 O O . GLN A 1 171 ? -10.783 -2.825 1.307 1.00 89.81 171 GLN A O 1
ATOM 1304 N N . ALA A 1 172 ? -9.130 -2.926 2.825 1.00 89.25 172 ALA A N 1
ATOM 1305 C CA . ALA A 1 172 ? -9.852 -3.760 3.768 1.00 89.25 172 ALA A CA 1
ATOM 1306 C C . ALA A 1 172 ? -11.130 -3.055 4.239 1.00 89.25 172 ALA A C 1
ATOM 1308 O O . ALA A 1 172 ? -11.095 -1.926 4.742 1.00 89.25 172 ALA A O 1
ATOM 1309 N N . ASN A 1 173 ? -12.261 -3.743 4.100 1.00 86.00 173 ASN A N 1
ATOM 1310 C CA . ASN A 1 173 ? -13.528 -3.283 4.641 1.00 86.00 173 ASN A CA 1
ATOM 1311 C C . ASN A 1 173 ? -13.692 -3.832 6.059 1.00 86.00 173 ASN A C 1
ATOM 1313 O O . ASN A 1 173 ? -14.054 -4.991 6.257 1.00 86.00 173 ASN A O 1
ATOM 1317 N N . LEU A 1 174 ? -13.381 -2.990 7.038 1.00 85.38 174 LEU A N 1
ATOM 1318 C CA . LEU A 1 174 ? -13.666 -3.270 8.434 1.00 85.38 174 LEU A CA 1
ATOM 1319 C C . LEU A 1 174 ? -15.079 -2.780 8.737 1.00 85.38 174 LEU A C 1
ATOM 1321 O O . LEU A 1 174 ? -15.337 -1.576 8.739 1.00 85.38 174 LEU A O 1
ATOM 1325 N N . ASN A 1 175 ? -15.985 -3.712 9.030 1.00 74.94 175 ASN A N 1
ATOM 1326 C CA . ASN A 1 175 ? -17.258 -3.354 9.640 1.00 74.94 175 ASN A CA 1
ATOM 1327 C C . ASN A 1 175 ? -16.941 -2.714 10.996 1.00 74.94 175 ASN A C 1
ATOM 1329 O O . ASN A 1 175 ? -16.278 -3.341 11.821 1.00 74.94 175 ASN A O 1
ATOM 1333 N N . ALA A 1 176 ? -17.352 -1.462 11.209 1.00 69.06 176 ALA A N 1
ATOM 1334 C CA . ALA A 1 176 ? -17.072 -0.741 12.447 1.00 69.06 176 ALA A CA 1
ATOM 1335 C C . ALA A 1 176 ? -17.701 -1.486 13.637 1.00 69.06 176 ALA A C 1
ATOM 1337 O O . ALA A 1 176 ? -18.915 -1.460 13.828 1.00 69.06 176 ALA A O 1
ATOM 1338 N N . GLN A 1 177 ? -16.863 -2.196 14.395 1.00 75.19 177 GLN A N 1
ATOM 1339 C CA . GLN A 1 177 ? -17.270 -2.984 15.562 1.00 75.19 177 GLN A CA 1
ATOM 1340 C C . GLN A 1 177 ? -17.022 -2.244 16.881 1.00 75.19 177 GLN A C 1
ATOM 1342 O O . GLN A 1 177 ? -17.653 -2.574 17.878 1.00 75.19 177 GLN A O 1
ATOM 1347 N N . LEU A 1 178 ? -16.124 -1.253 16.883 1.00 86.62 178 LEU A N 1
ATOM 1348 C CA . LEU A 1 178 ? -15.707 -0.487 18.060 1.00 86.62 178 LEU A CA 1
ATOM 1349 C C . LEU A 1 178 ? -15.793 1.010 17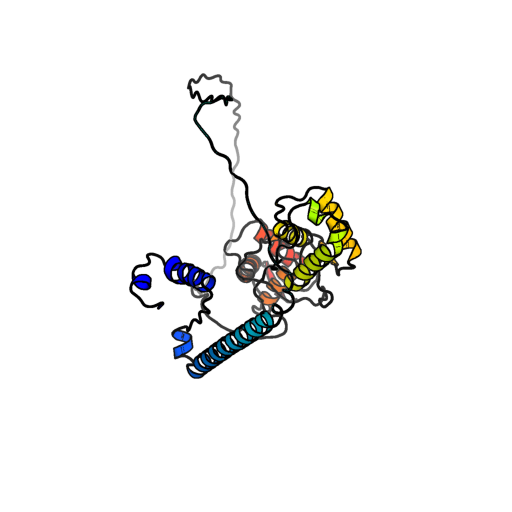.762 1.00 86.62 178 LEU A C 1
ATOM 1351 O O . LEU A 1 178 ? -15.473 1.434 16.651 1.00 86.62 178 LEU A O 1
ATOM 1355 N N . ASN A 1 179 ? -16.176 1.812 18.755 1.00 89.25 179 ASN A N 1
ATOM 1356 C CA . ASN A 1 179 ? -16.341 3.255 18.619 1.00 89.25 179 ASN A CA 1
ATOM 1357 C C . ASN A 1 179 ? -15.409 4.013 19.569 1.00 89.25 179 ASN A C 1
ATOM 1359 O O . ASN A 1 179 ? -15.598 4.067 20.783 1.00 89.25 179 ASN A O 1
ATOM 1363 N N . GLY A 1 180 ? -14.411 4.677 18.990 1.00 89.38 180 GLY A N 1
ATOM 1364 C CA . GLY A 1 180 ? -13.499 5.544 19.722 1.00 89.38 180 GLY A CA 1
ATOM 1365 C C . GLY A 1 180 ? -12.344 4.824 20.420 1.00 89.38 180 GLY A C 1
ATOM 1366 O O . GLY A 1 180 ? -12.177 3.606 20.385 1.00 89.38 180 GLY A O 1
ATOM 1367 N N . ALA A 1 181 ? -11.476 5.634 21.028 1.00 89.31 181 ALA A N 1
ATOM 1368 C CA . ALA A 1 181 ? -10.199 5.177 21.569 1.00 89.31 181 ALA A CA 1
ATOM 1369 C C . ALA A 1 181 ? -10.323 4.402 22.883 1.00 89.31 181 ALA A C 1
ATOM 1371 O O . ALA A 1 181 ? -9.427 3.621 23.192 1.00 89.31 181 ALA A O 1
ATOM 1372 N N . ASP A 1 182 ? -11.369 4.642 23.674 1.00 88.88 182 ASP A N 1
ATOM 1373 C CA . ASP A 1 182 ? -11.557 3.942 24.944 1.00 88.88 182 ASP A CA 1
ATOM 1374 C C . ASP A 1 182 ? -11.950 2.489 24.692 1.00 88.88 182 ASP A C 1
ATOM 1376 O O . ASP A 1 182 ? -11.221 1.603 25.135 1.00 88.88 182 ASP A O 1
ATOM 1380 N N . GLU A 1 183 ? -12.984 2.244 23.876 1.00 91.00 183 GLU A N 1
ATOM 1381 C CA . GLU A 1 183 ? -13.415 0.893 23.489 1.00 91.00 183 GLU A CA 1
ATOM 1382 C C . GLU A 1 183 ? -12.309 0.089 22.801 1.00 91.00 183 GLU A C 1
ATOM 1384 O O . GLU A 1 183 ? -12.142 -1.093 23.100 1.00 91.00 183 GLU A O 1
ATOM 1389 N N . LEU A 1 184 ? -11.523 0.734 21.930 1.00 90.69 184 LEU A N 1
ATOM 1390 C CA . LEU A 1 184 ? -10.387 0.105 21.257 1.00 90.69 184 LEU A CA 1
ATOM 1391 C C . LEU A 1 184 ? -9.344 -0.426 22.249 1.00 90.69 184 LEU A C 1
ATOM 1393 O O . LEU A 1 184 ? -8.756 -1.470 22.004 1.00 90.69 184 LEU A O 1
ATOM 1397 N N . THR A 1 185 ? -9.097 0.292 23.349 1.00 91.19 185 THR A N 1
ATOM 1398 C CA . THR A 1 185 ? -8.051 -0.057 24.328 1.00 91.19 185 THR A CA 1
ATOM 1399 C C . THR A 1 185 ? -8.523 -0.966 25.463 1.00 91.19 185 THR A C 1
ATOM 1401 O O . THR A 1 185 ? -7.710 -1.353 26.302 1.00 91.19 185 THR A O 1
ATOM 1404 N N . LEU A 1 186 ? -9.813 -1.317 25.514 1.00 91.31 186 LEU A N 1
ATOM 1405 C CA . LEU A 1 186 ? -10.340 -2.230 26.527 1.00 91.31 186 LEU A CA 1
ATOM 1406 C C . LEU A 1 186 ? -9.782 -3.643 26.326 1.00 91.31 186 LEU A C 1
ATOM 1408 O O . LEU A 1 186 ? -9.829 -4.200 25.230 1.00 91.31 186 LEU A O 1
ATOM 1412 N N . GLU A 1 187 ? -9.315 -4.266 27.408 1.00 88.69 187 GLU A N 1
ATOM 1413 C CA . GLU A 1 187 ? -8.789 -5.639 27.373 1.00 88.69 187 GLU A CA 1
ATOM 1414 C C . GLU A 1 187 ? -9.838 -6.655 26.908 1.00 88.69 187 GLU A C 1
ATOM 1416 O O . GLU A 1 187 ? -9.508 -7.590 26.182 1.00 88.69 187 GLU A O 1
ATOM 1421 N N . ALA A 1 188 ? -11.113 -6.433 27.247 1.00 91.31 188 ALA A N 1
ATOM 1422 C CA . ALA A 1 188 ? -12.226 -7.272 26.801 1.00 91.31 188 ALA A CA 1
ATOM 1423 C C . ALA A 1 188 ? -12.357 -7.328 25.266 1.00 91.31 188 ALA A C 1
ATOM 1425 O O . ALA A 1 188 ? -12.779 -8.346 24.723 1.00 91.31 188 ALA A O 1
ATOM 1426 N N . ASN A 1 189 ? -11.940 -6.267 24.567 1.00 93.19 189 ASN A N 1
ATOM 1427 C CA . ASN A 1 189 ? -12.062 -6.144 23.115 1.00 93.19 189 ASN A CA 1
ATOM 1428 C C . ASN A 1 189 ? -10.800 -6.590 22.364 1.00 93.19 189 ASN A C 1
ATOM 1430 O O . ASN A 1 189 ? -10.764 -6.513 21.138 1.00 93.19 189 ASN A O 1
ATOM 1434 N N . ILE A 1 190 ? -9.776 -7.105 23.057 1.00 93.06 190 ILE A N 1
ATOM 1435 C CA . ILE A 1 190 ? -8.505 -7.494 22.427 1.00 93.06 190 ILE A CA 1
ATOM 1436 C C . ILE A 1 190 ? -8.694 -8.487 21.274 1.00 93.06 190 ILE A C 1
ATOM 1438 O O . ILE A 1 190 ? -7.990 -8.413 20.269 1.00 93.06 190 ILE A O 1
ATOM 1442 N N . GLN A 1 191 ? -9.655 -9.406 21.400 1.00 92.88 191 GLN A N 1
ATOM 1443 C CA . GLN A 1 191 ? -9.925 -10.411 20.378 1.00 92.88 191 GLN A CA 1
ATOM 1444 C C . GLN A 1 191 ? -10.554 -9.789 19.125 1.00 92.88 191 GLN A C 1
ATOM 1446 O O . GLN A 1 191 ? -10.115 -10.089 18.018 1.00 92.88 191 GLN A O 1
ATOM 1451 N N . VAL A 1 192 ? -11.480 -8.844 19.304 1.00 93.06 192 VAL A N 1
ATOM 1452 C CA . VAL A 1 192 ? -12.070 -8.063 18.207 1.00 93.06 192 VAL A CA 1
ATOM 1453 C C . VAL A 1 192 ? -10.976 -7.291 17.469 1.00 93.06 192 VAL A C 1
ATOM 1455 O O . VAL A 1 192 ? -10.876 -7.357 16.249 1.00 93.06 192 VAL A O 1
ATOM 1458 N N . VAL A 1 193 ? -10.070 -6.635 18.202 1.00 93.94 193 VAL A N 1
ATOM 1459 C CA . VAL A 1 193 ? -8.955 -5.893 17.593 1.00 93.94 193 VAL A CA 1
ATOM 1460 C C . VAL A 1 193 ? -8.012 -6.819 16.819 1.00 93.94 193 VAL A C 1
ATOM 1462 O O . VAL A 1 193 ? -7.565 -6.465 15.729 1.00 93.94 193 VAL A O 1
ATOM 1465 N N . ARG A 1 194 ? -7.729 -8.023 17.330 1.00 94.69 194 ARG A N 1
ATOM 1466 C CA . ARG A 1 194 ? -6.930 -9.030 16.609 1.00 94.69 194 ARG A CA 1
ATOM 1467 C C . ARG A 1 194 ? -7.599 -9.478 15.314 1.00 94.69 194 ARG A C 1
ATOM 1469 O O . ARG A 1 194 ? -6.915 -9.599 14.302 1.00 94.69 194 ARG A O 1
ATOM 1476 N N . GLU A 1 195 ? -8.908 -9.695 15.333 1.00 93.00 195 GLU A N 1
ATOM 1477 C CA . GLU A 1 195 ? -9.685 -10.055 14.142 1.00 93.00 195 GLU A CA 1
ATOM 1478 C C . GLU A 1 195 ? -9.696 -8.924 13.112 1.00 93.00 195 GLU A C 1
ATOM 1480 O O . GLU A 1 195 ? -9.497 -9.175 11.922 1.00 93.00 195 GLU A O 1
ATOM 1485 N N . MET A 1 196 ? -9.820 -7.670 13.557 1.00 94.12 196 MET A N 1
ATOM 1486 C CA . MET A 1 196 ? -9.684 -6.499 12.688 1.00 94.12 196 MET A CA 1
ATOM 1487 C C . MET A 1 196 ? -8.294 -6.441 12.046 1.00 94.12 196 MET A C 1
ATOM 1489 O O . MET A 1 196 ? -8.185 -6.282 10.832 1.00 94.12 196 MET A O 1
ATOM 1493 N N . ILE A 1 197 ? -7.225 -6.614 12.833 1.00 95.00 197 ILE A N 1
ATOM 1494 C CA . ILE A 1 197 ? -5.843 -6.639 12.328 1.00 95.00 197 ILE A CA 1
ATOM 1495 C C . ILE A 1 197 ? -5.671 -7.741 11.283 1.00 95.00 197 ILE A C 1
ATOM 1497 O O . ILE A 1 197 ? -5.142 -7.479 10.203 1.00 95.00 197 ILE A O 1
ATOM 1501 N N . GLN A 1 198 ? -6.135 -8.955 11.587 1.00 94.44 198 GLN A N 1
ATOM 1502 C CA . GLN A 1 198 ? -6.020 -10.090 10.678 1.00 94.44 198 GLN A CA 1
ATOM 1503 C C . GLN A 1 198 ? -6.791 -9.841 9.377 1.00 94.44 198 GLN A C 1
ATOM 1505 O O . GLN A 1 198 ? -6.237 -10.039 8.303 1.00 94.44 198 GLN A O 1
ATOM 1510 N N . THR A 1 199 ? -8.006 -9.293 9.463 1.00 94.62 199 THR A N 1
ATOM 1511 C CA . THR A 1 199 ? -8.824 -8.935 8.293 1.00 94.62 199 THR A CA 1
ATOM 1512 C C . THR A 1 199 ? -8.109 -7.931 7.385 1.00 94.62 199 THR A C 1
ATOM 1514 O O . THR A 1 199 ? -8.128 -8.076 6.162 1.00 94.62 199 THR A O 1
ATOM 1517 N N . VAL A 1 200 ? -7.439 -6.923 7.962 1.00 95.38 200 VAL A N 1
ATOM 1518 C CA . VAL A 1 200 ? -6.645 -5.972 7.168 1.00 95.38 200 VAL A CA 1
ATOM 1519 C C . VAL A 1 200 ? -5.445 -6.658 6.525 1.00 95.38 200 VAL A C 1
ATOM 1521 O O . VAL A 1 200 ? -5.184 -6.424 5.350 1.00 95.38 200 VAL A O 1
ATOM 1524 N N . ILE A 1 201 ? -4.717 -7.504 7.255 1.00 94.69 201 ILE A N 1
ATOM 1525 C CA . ILE A 1 201 ? -3.554 -8.223 6.714 1.00 94.69 201 ILE A CA 1
ATOM 1526 C C . ILE A 1 201 ? -3.979 -9.170 5.584 1.00 94.69 201 ILE A C 1
ATOM 1528 O O . ILE A 1 201 ? -3.326 -9.208 4.544 1.00 94.69 201 ILE A O 1
ATOM 1532 N N . ASP A 1 202 ? -5.092 -9.881 5.730 1.00 92.19 202 ASP A N 1
ATOM 1533 C CA . ASP A 1 202 ? -5.559 -10.838 4.725 1.00 92.19 202 ASP A CA 1
ATOM 1534 C C . ASP A 1 202 ? -5.916 -10.167 3.392 1.00 92.19 202 ASP A C 1
ATOM 1536 O O . ASP A 1 202 ? -5.624 -10.718 2.323 1.00 92.19 202 ASP A O 1
ATOM 1540 N N . ALA A 1 203 ? -6.484 -8.959 3.456 1.00 91.50 203 ALA A N 1
ATOM 1541 C CA . ALA A 1 203 ? -6.844 -8.161 2.288 1.00 91.50 203 ALA A CA 1
ATOM 1542 C C . ALA A 1 203 ? -5.668 -7.340 1.725 1.00 91.50 203 ALA A C 1
ATOM 1544 O O . ALA A 1 203 ? -5.488 -7.252 0.509 1.00 91.50 203 ALA A O 1
ATOM 1545 N N . GLU A 1 204 ? -4.864 -6.724 2.595 1.00 92.75 204 GLU A N 1
ATOM 1546 C CA . GLU A 1 204 ? -3.904 -5.685 2.221 1.00 92.75 204 GLU A CA 1
ATOM 1547 C C . GLU A 1 204 ? -2.427 -6.071 2.404 1.00 92.75 204 GLU A C 1
ATOM 1549 O O . GLU A 1 204 ? -1.561 -5.243 2.111 1.00 92.75 204 GLU A O 1
ATOM 1554 N N . ALA A 1 205 ? -2.072 -7.297 2.782 1.00 92.56 205 ALA A N 1
ATOM 1555 C CA . ALA A 1 205 ? -0.662 -7.689 2.797 1.00 92.56 205 ALA A CA 1
ATOM 1556 C C . ALA A 1 205 ? -0.052 -7.786 1.381 1.00 92.56 205 ALA A C 1
ATOM 1558 O O . ALA A 1 205 ? -0.692 -8.322 0.467 1.00 92.56 205 ALA A O 1
ATOM 1559 N N . PRO A 1 206 ? 1.202 -7.341 1.184 1.00 94.56 206 PRO A N 1
ATOM 1560 C CA . PRO A 1 206 ? 2.089 -6.718 2.173 1.00 94.56 206 PRO A CA 1
ATOM 1561 C C . PRO A 1 206 ? 1.662 -5.292 2.570 1.00 94.56 206 PRO A C 1
ATOM 1563 O O . PRO A 1 206 ? 1.422 -4.458 1.704 1.00 94.56 206 PRO A O 1
ATOM 1566 N N . ILE A 1 207 ? 1.592 -4.973 3.866 1.00 95.19 207 ILE A N 1
ATOM 1567 C CA . ILE A 1 207 ? 1.108 -3.666 4.358 1.00 95.19 207 ILE A CA 1
ATOM 1568 C C . ILE A 1 207 ? 2.057 -3.038 5.377 1.00 95.19 207 ILE A C 1
ATOM 1570 O O . ILE A 1 207 ? 2.560 -3.714 6.272 1.00 95.19 207 ILE A O 1
ATOM 1574 N N . TYR A 1 208 ? 2.283 -1.727 5.277 1.00 95.62 208 TYR A N 1
ATOM 1575 C CA . TYR A 1 208 ? 3.065 -0.985 6.268 1.00 95.62 208 TYR A CA 1
ATOM 1576 C C . TYR A 1 208 ? 2.355 -0.878 7.614 1.00 95.62 208 TYR A C 1
ATOM 1578 O O . TYR A 1 208 ? 1.150 -0.636 7.662 1.00 95.62 208 TYR A O 1
ATOM 1586 N N . GLU A 1 209 ? 3.111 -0.935 8.714 1.00 94.75 209 GLU A N 1
ATOM 1587 C CA . GLU A 1 209 ? 2.575 -0.756 10.073 1.00 94.75 209 GLU A CA 1
ATOM 1588 C C . GLU A 1 209 ? 1.756 0.533 10.225 1.00 94.75 209 GLU A C 1
ATOM 1590 O O . GLU A 1 209 ? 0.694 0.539 10.851 1.00 94.75 209 GLU A O 1
ATOM 1595 N N . GLN A 1 210 ? 2.229 1.624 9.618 1.00 93.31 210 GLN A N 1
ATOM 1596 C CA . GLN A 1 210 ? 1.553 2.920 9.656 1.00 93.31 210 GLN A CA 1
ATOM 1597 C C . GLN A 1 210 ? 0.199 2.875 8.940 1.00 93.31 210 GLN A C 1
ATOM 1599 O O . GLN A 1 210 ? -0.784 3.419 9.448 1.00 93.31 210 GLN A O 1
ATOM 1604 N N . LEU A 1 211 ? 0.128 2.200 7.786 1.00 93.69 211 LEU A N 1
ATOM 1605 C CA . LEU A 1 211 ? -1.114 2.055 7.032 1.00 93.69 211 LEU A CA 1
ATOM 1606 C C . LEU A 1 211 ? -2.080 1.111 7.751 1.00 93.69 211 LEU A C 1
ATOM 1608 O O . LEU A 1 211 ? -3.240 1.471 7.923 1.00 93.69 211 LEU A O 1
ATOM 1612 N N . LEU A 1 212 ? -1.595 -0.029 8.252 1.00 95.00 212 LEU A N 1
ATOM 1613 C CA . LEU A 1 212 ? -2.370 -0.975 9.062 1.00 95.00 212 LEU A CA 1
ATOM 1614 C C . LEU A 1 212 ? -3.009 -0.275 10.269 1.00 95.00 212 LEU A C 1
ATOM 1616 O O . LEU A 1 212 ? -4.223 -0.329 10.459 1.00 95.00 212 LEU A O 1
ATOM 1620 N N . THR A 1 213 ? -2.200 0.463 11.030 1.00 94.44 213 THR A N 1
ATOM 1621 C CA . THR A 1 213 ? -2.665 1.251 12.176 1.00 94.44 213 THR A CA 1
ATOM 1622 C C . THR A 1 213 ? -3.716 2.267 11.742 1.00 94.44 213 THR A C 1
ATOM 1624 O O . THR A 1 213 ? -4.777 2.362 12.353 1.00 94.44 213 THR A O 1
ATOM 1627 N N . ARG A 1 214 ? -3.479 2.985 10.639 1.00 93.44 214 ARG A N 1
ATOM 1628 C CA . ARG A 1 214 ? -4.449 3.936 10.089 1.00 93.44 214 ARG A CA 1
ATOM 1629 C C . ARG A 1 214 ? -5.778 3.268 9.719 1.00 93.44 214 ARG A C 1
ATOM 1631 O O . ARG A 1 214 ? -6.813 3.859 10.015 1.00 93.44 214 ARG A O 1
ATOM 1638 N N . ARG A 1 215 ? -5.780 2.065 9.129 1.00 93.81 215 ARG A N 1
ATOM 1639 C CA . ARG A 1 215 ? -7.016 1.327 8.792 1.00 93.81 215 ARG A CA 1
ATOM 1640 C C . ARG A 1 215 ? -7.839 1.001 10.034 1.00 93.81 215 ARG A C 1
ATOM 1642 O O . ARG A 1 215 ? -9.037 1.276 10.061 1.00 93.81 215 ARG A O 1
ATOM 1649 N N . ILE A 1 216 ? -7.185 0.505 11.083 1.00 93.94 216 ILE A N 1
ATOM 1650 C CA . ILE A 1 216 ? -7.844 0.168 12.353 1.00 93.94 216 ILE A CA 1
ATOM 1651 C C . ILE A 1 216 ? -8.449 1.427 12.981 1.00 93.94 216 ILE A C 1
ATOM 1653 O O . ILE A 1 216 ? -9.632 1.448 13.315 1.00 93.94 216 ILE A O 1
ATOM 1657 N N . LEU A 1 217 ? -7.682 2.515 13.067 1.00 93.62 217 LEU A N 1
ATOM 1658 C CA . LEU A 1 217 ? -8.162 3.773 13.647 1.00 93.62 217 LEU A CA 1
ATOM 1659 C C . LEU A 1 217 ? -9.346 4.360 12.874 1.00 93.62 217 LEU A C 1
ATOM 1661 O O . LEU A 1 217 ? -10.330 4.765 13.490 1.00 93.62 217 LEU A O 1
ATOM 1665 N N . GLN A 1 218 ? -9.276 4.357 11.538 1.00 91.88 218 GLN A N 1
ATOM 1666 C CA . GLN A 1 218 ? -10.362 4.828 10.675 1.00 91.88 218 GLN A CA 1
ATOM 1667 C C . GLN A 1 218 ? -11.648 4.033 10.907 1.00 91.88 218 GLN A C 1
ATOM 1669 O O . GLN A 1 218 ? -12.710 4.637 11.041 1.00 91.88 218 GLN A O 1
ATOM 1674 N N . SER A 1 219 ? -11.551 2.706 11.025 1.00 92.06 219 SER A N 1
ATOM 1675 C CA . SER A 1 219 ? -12.716 1.857 11.310 1.00 92.06 219 SER A CA 1
ATOM 1676 C C . SER A 1 219 ? -13.325 2.090 12.695 1.00 92.06 219 SER A C 1
ATOM 1678 O O . SER A 1 219 ? -14.520 1.882 12.867 1.00 92.06 219 SER A O 1
ATOM 1680 N N . CYS A 1 220 ? -12.534 2.589 13.652 1.00 91.00 220 CYS A N 1
ATOM 1681 C CA . CYS A 1 220 ? -13.001 2.952 14.992 1.00 91.00 220 CYS A CA 1
ATOM 1682 C C . CYS A 1 220 ? -13.484 4.411 15.102 1.00 91.00 220 CYS A C 1
ATOM 1684 O O . CYS A 1 220 ? -13.767 4.884 16.203 1.00 91.00 220 CYS A O 1
ATOM 1686 N N . GLY A 1 221 ? -13.492 5.180 14.005 1.00 90.50 221 GLY A N 1
ATOM 1687 C CA . GLY A 1 221 ? -13.818 6.612 14.025 1.00 90.50 221 GLY A CA 1
ATOM 1688 C C . GLY A 1 221 ? -12.753 7.499 14.689 1.00 90.50 221 GLY A C 1
ATOM 1689 O O . GLY A 1 221 ? -13.032 8.639 15.061 1.00 90.50 221 GLY A O 1
ATOM 1690 N N . ILE A 1 222 ? -11.522 7.004 14.846 1.00 90.50 222 ILE A N 1
ATOM 1691 C CA . ILE A 1 222 ? -10.415 7.731 15.473 1.00 90.50 222 ILE A CA 1
ATOM 1692 C C . ILE A 1 222 ? -9.593 8.424 14.384 1.00 90.50 222 ILE A C 1
ATOM 1694 O O . ILE A 1 222 ? -8.968 7.783 13.543 1.00 90.50 222 ILE A O 1
ATOM 1698 N N . SER A 1 223 ? -9.544 9.755 14.418 1.00 86.69 223 SER A N 1
ATOM 1699 C CA . SER A 1 223 ? -8.784 10.545 13.438 1.00 86.69 223 SER A CA 1
ATOM 1700 C C . SER A 1 223 ? -7.286 10.623 13.747 1.00 86.69 223 SER A C 1
ATOM 1702 O O . SER A 1 223 ? -6.464 10.662 12.832 1.00 86.69 223 SER A O 1
ATOM 1704 N N . ARG A 1 224 ? -6.914 10.656 15.033 1.00 85.06 224 ARG A N 1
ATOM 1705 C CA . ARG A 1 224 ? -5.522 10.721 15.501 1.00 85.06 224 ARG A CA 1
ATOM 1706 C C . ARG A 1 224 ? -5.322 9.778 16.677 1.00 85.06 224 ARG A C 1
ATOM 1708 O O . ARG A 1 224 ? -6.038 9.869 17.670 1.00 85.06 224 ARG A O 1
ATOM 1715 N N . ALA A 1 225 ? -4.318 8.914 16.590 1.00 83.88 225 ALA A N 1
ATOM 1716 C CA . ALA A 1 225 ? -3.928 8.067 17.710 1.00 83.88 225 ALA A CA 1
ATOM 1717 C C . ALA A 1 225 ? -2.903 8.771 18.602 1.00 83.88 225 ALA A C 1
ATOM 1719 O O . ALA A 1 225 ? -1.814 9.130 18.154 1.00 83.88 225 ALA A O 1
ATOM 1720 N N . GLY A 1 226 ? -3.252 8.929 19.879 1.00 90.38 226 GLY A N 1
ATOM 1721 C CA . GLY A 1 226 ? -2.308 9.318 20.925 1.00 90.38 226 GLY A CA 1
ATOM 1722 C C . GLY A 1 226 ? -1.418 8.151 21.368 1.00 90.38 226 GLY A C 1
ATOM 1723 O O . GLY A 1 226 ? -1.676 6.994 21.029 1.00 90.38 226 GLY A O 1
ATOM 1724 N N . ALA A 1 227 ? -0.402 8.446 22.186 1.00 9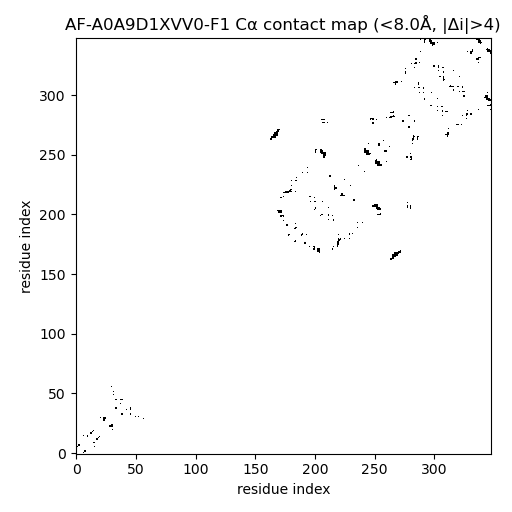1.94 227 ALA A N 1
ATOM 1725 C CA . ALA A 1 227 ? 0.589 7.467 22.649 1.00 91.94 227 ALA A CA 1
ATOM 1726 C C . ALA A 1 227 ? -0.033 6.215 23.298 1.00 91.94 227 ALA A C 1
ATOM 1728 O O . ALA A 1 227 ? 0.441 5.109 23.066 1.00 91.94 227 ALA A O 1
ATOM 1729 N N . ARG A 1 228 ? -1.136 6.368 24.049 1.00 93.50 228 ARG A N 1
ATOM 1730 C CA . ARG A 1 228 ? -1.863 5.242 24.665 1.00 93.50 228 ARG A CA 1
ATOM 1731 C C . ARG A 1 228 ? -2.327 4.216 23.626 1.00 93.50 228 ARG A C 1
ATOM 1733 O O . ARG A 1 228 ? -2.070 3.030 23.785 1.00 93.50 228 ARG A O 1
ATOM 1740 N N . VAL A 1 229 ? -2.985 4.679 22.561 1.00 93.50 229 VAL A N 1
ATOM 1741 C CA . VAL A 1 229 ? -3.517 3.810 21.498 1.00 93.50 229 VAL A CA 1
ATOM 1742 C C . VAL A 1 229 ? -2.381 3.198 20.679 1.00 93.50 229 VAL A C 1
ATOM 1744 O O . VAL A 1 229 ? -2.423 2.011 20.377 1.00 93.50 229 VAL A O 1
ATOM 1747 N N . GLN A 1 230 ? -1.344 3.985 20.375 1.00 93.56 230 GLN A N 1
ATOM 1748 C CA . GLN A 1 230 ? -0.161 3.497 19.658 1.00 93.56 230 GLN A CA 1
ATOM 1749 C C . GLN A 1 230 ? 0.529 2.359 20.421 1.00 93.56 230 GLN A C 1
ATOM 1751 O O . GLN A 1 230 ? 0.774 1.298 19.857 1.00 93.56 230 GLN A O 1
ATOM 1756 N N . ASN A 1 231 ? 0.775 2.545 21.722 1.00 94.62 231 ASN A N 1
ATOM 1757 C CA . ASN A 1 231 ? 1.412 1.531 22.564 1.00 94.62 231 ASN A CA 1
ATOM 1758 C C . ASN A 1 231 ? 0.547 0.272 22.703 1.00 94.62 231 ASN A C 1
ATOM 1760 O O . ASN A 1 231 ? 1.076 -0.838 22.692 1.00 94.62 231 ASN A O 1
ATOM 1764 N N . TYR A 1 232 ? -0.774 0.438 22.804 1.00 94.62 232 TYR A N 1
ATOM 1765 C CA . TYR A 1 232 ? -1.713 -0.680 22.853 1.00 94.62 232 TYR A CA 1
ATOM 1766 C C . TYR A 1 232 ? -1.656 -1.524 21.570 1.00 94.62 232 TYR A C 1
ATOM 1768 O O . TYR A 1 232 ? -1.426 -2.731 21.638 1.00 94.62 232 TYR A O 1
ATOM 1776 N N . LEU A 1 233 ? -1.778 -0.890 20.397 1.00 95.00 233 LEU A N 1
ATOM 1777 C CA . LEU A 1 233 ? -1.706 -1.589 19.110 1.00 95.00 233 LEU A CA 1
ATOM 1778 C C . LEU A 1 233 ? -0.331 -2.228 18.884 1.00 95.00 233 LEU A C 1
ATOM 1780 O O . LEU A 1 233 ? -0.265 -3.388 18.488 1.00 95.00 233 LEU A O 1
ATOM 1784 N N . ALA A 1 234 ? 0.758 -1.530 19.222 1.00 93.56 234 ALA A N 1
ATOM 1785 C CA . ALA A 1 234 ? 2.109 -2.083 19.155 1.00 93.56 234 ALA A CA 1
ATOM 1786 C C . ALA A 1 234 ? 2.265 -3.345 20.026 1.00 93.56 234 ALA A C 1
ATOM 1788 O O . ALA A 1 234 ? 2.870 -4.329 19.592 1.00 93.56 234 ALA A O 1
ATOM 1789 N N . GLY A 1 235 ? 1.672 -3.350 21.226 1.00 94.44 235 GLY A N 1
ATOM 1790 C CA . GLY A 1 235 ? 1.616 -4.526 22.096 1.00 94.44 235 GLY A CA 1
ATOM 1791 C C . GLY A 1 235 ? 0.856 -5.694 21.462 1.00 94.44 235 GLY A C 1
ATOM 1792 O O . GLY A 1 235 ? 1.321 -6.837 21.510 1.00 94.44 235 GLY A O 1
ATOM 1793 N N . ILE A 1 236 ? -0.271 -5.420 20.797 1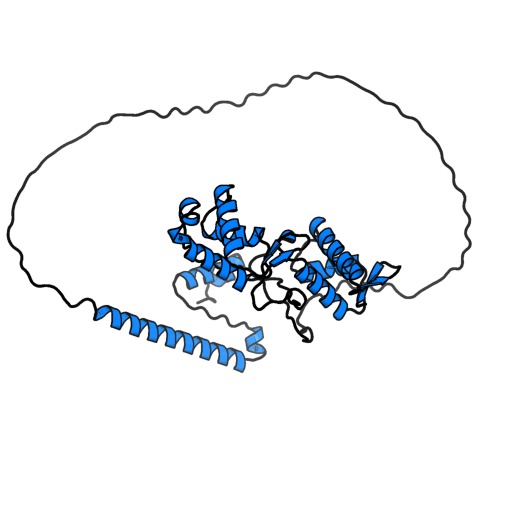.00 94.94 236 ILE A N 1
ATOM 1794 C CA . ILE A 1 236 ? -1.029 -6.451 20.079 1.00 94.94 236 ILE A CA 1
ATOM 1795 C C . ILE A 1 236 ? -0.217 -7.006 18.908 1.00 94.94 236 ILE A C 1
ATOM 1797 O O . ILE A 1 236 ? -0.085 -8.229 18.816 1.00 94.94 236 ILE A O 1
ATOM 1801 N N . TYR A 1 237 ? 0.377 -6.150 18.071 1.00 94.62 237 TYR A N 1
ATOM 1802 C CA . TYR A 1 237 ? 1.208 -6.576 16.939 1.00 94.62 237 TYR A CA 1
ATOM 1803 C C . TYR A 1 237 ? 2.348 -7.495 17.388 1.00 94.62 237 TYR A C 1
ATOM 1805 O O . TYR A 1 237 ? 2.587 -8.534 16.770 1.00 94.62 237 TYR A O 1
ATOM 1813 N N . ALA A 1 238 ? 3.012 -7.158 18.498 1.00 92.69 238 ALA A N 1
ATOM 1814 C CA . ALA A 1 238 ? 4.060 -7.988 19.084 1.00 92.69 238 ALA A CA 1
ATOM 1815 C C . ALA A 1 238 ? 3.531 -9.351 19.573 1.00 92.69 238 ALA A C 1
ATOM 1817 O O . ALA A 1 238 ? 4.225 -10.361 19.459 1.00 92.69 238 ALA A O 1
ATOM 1818 N N . SER A 1 239 ? 2.293 -9.403 20.076 1.00 93.50 239 SER A N 1
ATOM 1819 C CA . SER A 1 239 ? 1.675 -10.640 20.573 1.00 93.50 239 SER A CA 1
ATOM 1820 C C . SER A 1 239 ? 1.197 -11.596 19.469 1.00 93.50 239 SER A C 1
ATOM 1822 O O . SER A 1 239 ? 1.150 -12.804 19.694 1.00 93.50 239 SER A O 1
ATOM 1824 N N . MET A 1 240 ? 0.863 -11.087 18.276 1.00 91.12 240 MET A N 1
ATOM 1825 C CA . MET A 1 240 ? 0.219 -11.860 17.200 1.00 91.12 240 MET A CA 1
ATOM 1826 C C . MET A 1 240 ? 1.176 -12.729 16.363 1.00 91.12 240 MET A C 1
ATOM 1828 O O . MET A 1 240 ? 0.713 -13.446 15.482 1.00 91.12 240 MET A O 1
ATOM 1832 N N . ARG A 1 241 ? 2.495 -12.702 16.623 1.00 89.62 241 ARG A N 1
ATOM 1833 C CA . ARG A 1 241 ? 3.517 -13.462 15.859 1.00 89.62 241 ARG A CA 1
ATOM 1834 C C . ARG A 1 241 ? 3.369 -13.300 14.334 1.00 89.62 241 ARG A C 1
ATOM 1836 O O . ARG A 1 241 ? 3.445 -14.265 13.575 1.00 89.62 241 ARG A O 1
ATOM 1843 N N . LEU A 1 242 ? 3.122 -12.068 13.899 1.00 90.56 242 LEU A N 1
ATOM 1844 C CA . LEU A 1 242 ? 2.933 -11.735 12.490 1.00 90.56 242 LEU A CA 1
ATOM 1845 C C . LEU A 1 242 ? 4.249 -11.883 11.718 1.00 90.56 242 LEU A C 1
ATOM 1847 O O . LEU A 1 242 ? 5.321 -11.587 12.248 1.00 90.56 242 LEU A O 1
ATOM 1851 N N . MET A 1 243 ? 4.160 -12.297 10.455 1.00 91.88 243 MET A N 1
ATOM 1852 C CA . MET A 1 243 ? 5.307 -12.304 9.550 1.00 91.88 243 MET A CA 1
ATOM 1853 C C . MET A 1 243 ? 5.673 -10.861 9.183 1.00 91.88 243 MET A C 1
ATOM 1855 O O . MET A 1 243 ? 4.815 -10.094 8.740 1.00 91.88 243 MET A O 1
ATOM 1859 N N . THR A 1 244 ? 6.940 -10.481 9.368 1.00 94.19 244 THR A N 1
ATOM 1860 C CA . THR A 1 244 ? 7.391 -9.094 9.171 1.00 94.19 244 THR A CA 1
ATOM 1861 C C . THR A 1 244 ? 8.676 -8.999 8.366 1.00 94.19 244 THR A C 1
ATOM 1863 O O . THR A 1 244 ? 9.585 -9.803 8.555 1.00 94.19 244 THR A O 1
ATOM 1866 N N . SER A 1 245 ? 8.794 -7.952 7.554 1.00 93.75 245 SER A N 1
ATOM 1867 C CA . SER A 1 245 ? 10.060 -7.519 6.955 1.00 93.75 245 SER A CA 1
ATOM 1868 C C . SER A 1 245 ? 10.264 -6.018 7.164 1.00 93.75 245 SER A C 1
ATOM 1870 O O . SER A 1 245 ? 9.379 -5.325 7.666 1.00 93.75 245 SER A O 1
ATOM 1872 N N . PHE A 1 246 ? 11.432 -5.516 6.769 1.00 92.56 246 PHE A N 1
ATOM 1873 C CA . PHE A 1 246 ? 11.746 -4.090 6.789 1.00 92.56 246 PHE A CA 1
ATOM 1874 C C . PHE A 1 246 ? 12.184 -3.637 5.403 1.00 92.56 246 PHE A C 1
ATOM 1876 O O . PHE A 1 246 ? 12.942 -4.341 4.734 1.00 92.56 246 PHE A O 1
ATOM 1883 N N . ASP A 1 247 ? 11.707 -2.471 4.991 1.00 89.19 247 ASP A N 1
ATOM 1884 C CA . ASP A 1 247 ? 12.127 -1.796 3.767 1.00 89.19 247 ASP A CA 1
ATOM 1885 C C . ASP A 1 247 ? 12.306 -0.281 4.015 1.00 89.19 247 ASP A C 1
ATOM 1887 O O . ASP A 1 247 ? 12.350 0.154 5.171 1.00 89.19 247 ASP A O 1
ATOM 1891 N N . SER A 1 248 ? 12.442 0.533 2.959 1.00 86.12 248 SER A N 1
ATOM 1892 C CA . SER A 1 248 ? 12.652 1.983 3.107 1.00 86.12 248 SER A CA 1
ATOM 1893 C C . SER A 1 248 ? 11.476 2.737 3.746 1.00 86.12 248 SER A C 1
ATOM 1895 O O . SER A 1 248 ? 11.692 3.776 4.366 1.00 86.12 248 SER A O 1
ATOM 1897 N N . GLY A 1 249 ? 10.251 2.213 3.643 1.00 83.81 249 GLY A N 1
ATOM 1898 C CA . GLY A 1 249 ? 9.044 2.746 4.284 1.00 83.81 249 GLY A CA 1
ATOM 1899 C C . GLY A 1 249 ? 8.830 2.242 5.715 1.00 83.81 249 GLY A C 1
ATOM 1900 O O . GLY A 1 249 ? 7.901 2.680 6.395 1.00 83.81 249 GLY A O 1
ATOM 1901 N N . GLY A 1 250 ? 9.697 1.351 6.203 1.00 91.75 250 GLY A N 1
ATOM 1902 C CA . GLY A 1 250 ? 9.696 0.859 7.576 1.00 91.75 250 GLY A CA 1
ATOM 1903 C C . GLY 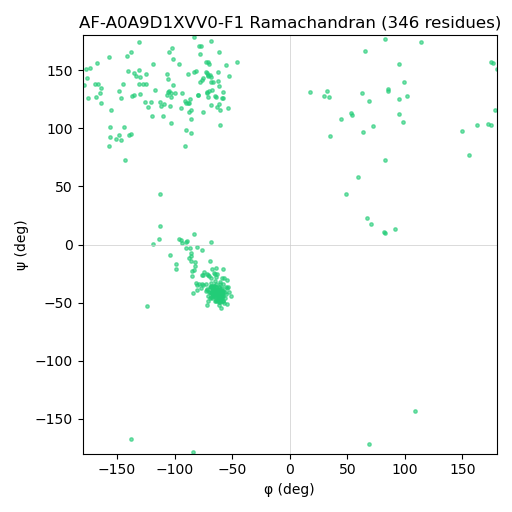A 1 250 ? 9.230 -0.589 7.693 1.00 91.75 250 GLY A C 1
ATOM 1904 O O . GLY A 1 250 ? 9.580 -1.445 6.881 1.00 91.75 250 GLY A O 1
ATOM 1905 N N . LYS A 1 251 ? 8.494 -0.889 8.767 1.00 94.88 251 LYS A N 1
ATOM 1906 C CA . LYS A 1 251 ? 8.063 -2.253 9.083 1.00 94.88 251 LYS A CA 1
ATOM 1907 C C . LYS A 1 251 ? 6.852 -2.653 8.243 1.00 94.88 251 LYS A C 1
ATOM 1909 O O . LYS A 1 251 ? 5.840 -1.948 8.222 1.00 94.88 251 LYS A O 1
ATOM 1914 N N . LEU A 1 252 ? 6.959 -3.809 7.603 1.00 95.94 252 LEU A N 1
ATOM 1915 C CA . LEU A 1 252 ? 5.977 -4.361 6.681 1.00 95.94 252 LEU A CA 1
ATOM 1916 C C . LEU A 1 252 ? 5.433 -5.680 7.234 1.00 95.94 252 LEU A C 1
ATOM 1918 O O . LEU A 1 252 ? 6.207 -6.536 7.662 1.00 95.94 252 LEU A O 1
ATOM 1922 N N . TYR A 1 253 ? 4.115 -5.838 7.217 1.00 95.69 253 TYR A N 1
ATOM 1923 C CA . TYR A 1 253 ? 3.409 -7.045 7.631 1.00 95.69 253 TYR A CA 1
ATOM 1924 C C . TYR A 1 253 ? 2.970 -7.852 6.416 1.00 95.69 253 TYR A C 1
ATOM 1926 O O . TYR A 1 253 ? 2.464 -7.299 5.437 1.00 95.69 253 TYR A O 1
ATOM 1934 N N . TRP A 1 254 ? 3.144 -9.164 6.512 1.00 95.00 254 TRP A N 1
ATOM 1935 C CA . TRP A 1 254 ? 2.830 -10.130 5.467 1.00 95.00 254 TRP A CA 1
ATOM 1936 C C . TRP A 1 254 ? 1.776 -11.110 5.958 1.00 95.00 254 TRP A C 1
ATOM 1938 O O . TRP A 1 254 ? 1.669 -11.376 7.161 1.00 95.00 254 TRP A O 1
ATOM 1948 N N . ARG A 1 255 ? 1.035 -11.703 5.024 1.00 92.50 255 ARG A N 1
ATOM 1949 C CA . ARG A 1 255 ? 0.274 -12.913 5.336 1.00 92.50 255 ARG A CA 1
ATOM 1950 C C . ARG A 1 255 ? 1.228 -14.085 5.547 1.00 92.50 255 ARG A C 1
ATOM 1952 O O . ARG A 1 255 ? 2.332 -14.109 5.011 1.00 92.50 255 ARG A O 1
ATOM 1959 N N . GLN A 1 256 ? 0.779 -15.079 6.307 1.00 88.00 256 GLN A N 1
ATOM 1960 C CA . GLN A 1 256 ? 1.581 -16.271 6.614 1.00 88.00 256 GLN A CA 1
ATOM 1961 C C . GLN A 1 256 ? 1.845 -17.158 5.386 1.00 88.00 256 GLN A C 1
ATOM 1963 O O . GLN A 1 256 ? 2.787 -17.941 5.391 1.00 88.00 256 GLN A O 1
ATOM 1968 N N . ASP A 1 257 ? 1.027 -17.036 4.339 1.00 87.06 257 ASP A N 1
ATOM 1969 C CA . ASP A 1 257 ? 1.191 -17.743 3.065 1.00 87.06 257 ASP A CA 1
ATOM 1970 C C . ASP A 1 257 ? 2.135 -17.017 2.088 1.00 87.06 257 ASP A C 1
ATOM 1972 O O . ASP A 1 257 ? 2.454 -17.550 1.027 1.00 87.06 257 ASP A O 1
ATOM 1976 N N . GLN A 1 258 ? 2.572 -15.797 2.420 1.00 89.06 258 GLN A N 1
ATOM 1977 C CA . GLN A 1 258 ? 3.434 -14.985 1.570 1.00 89.06 258 GLN A CA 1
ATOM 1978 C C . GLN A 1 258 ? 4.889 -15.069 2.022 1.00 89.06 258 GLN A C 1
ATOM 1980 O O . GLN A 1 258 ? 5.226 -14.798 3.174 1.00 89.06 258 GLN A O 1
ATOM 1985 N N . THR A 1 259 ? 5.772 -15.330 1.062 1.00 88.69 259 THR A N 1
ATOM 1986 C CA . THR A 1 259 ? 7.218 -15.298 1.281 1.00 88.69 259 THR A CA 1
ATOM 1987 C C . THR A 1 259 ? 7.803 -14.014 0.681 1.00 88.69 259 THR A C 1
ATOM 1989 O O . THR A 1 259 ? 7.734 -13.838 -0.540 1.00 88.69 259 THR A O 1
ATOM 1992 N N . PRO A 1 260 ? 8.434 -13.123 1.476 1.00 88.56 260 PRO A N 1
ATOM 1993 C CA . PRO A 1 260 ? 8.953 -11.843 0.983 1.00 88.56 260 PRO A CA 1
ATOM 1994 C C . PRO A 1 260 ? 9.908 -11.955 -0.216 1.00 88.56 260 PRO A C 1
ATOM 1996 O O . PRO A 1 260 ? 9.861 -11.136 -1.132 1.00 88.56 260 PRO A O 1
ATOM 1999 N N . SER A 1 261 ? 10.761 -12.984 -0.252 1.00 85.19 261 SER A N 1
ATOM 2000 C CA . SER A 1 261 ? 11.716 -13.210 -1.347 1.00 85.19 261 SER A CA 1
ATOM 2001 C C . SER A 1 261 ? 11.060 -13.674 -2.650 1.00 85.19 261 SER A C 1
ATOM 2003 O O . SER A 1 261 ? 11.605 -13.438 -3.733 1.00 85.19 261 SER A O 1
ATOM 2005 N N . GLU A 1 262 ? 9.890 -14.302 -2.572 1.00 87.12 262 GLU A N 1
ATOM 2006 C CA . GLU A 1 262 ? 9.162 -14.890 -3.706 1.00 87.12 262 GLU A CA 1
ATOM 2007 C C . GLU A 1 262 ? 7.971 -14.039 -4.146 1.00 87.12 262 GLU A C 1
ATOM 2009 O O . GLU A 1 262 ? 7.402 -14.276 -5.205 1.00 87.12 262 GLU A O 1
ATOM 2014 N N . TYR A 1 263 ? 7.620 -13.006 -3.383 1.00 88.88 263 TYR A N 1
ATOM 2015 C CA . TYR A 1 263 ? 6.519 -12.120 -3.720 1.00 88.88 263 TYR A CA 1
ATOM 2016 C C . TYR A 1 263 ? 6.786 -11.366 -5.033 1.00 88.88 263 TYR A C 1
ATOM 2018 O O . TYR A 1 263 ? 7.752 -10.604 -5.141 1.00 88.88 263 TYR A O 1
ATOM 2026 N N . ARG A 1 264 ? 5.937 -11.581 -6.045 1.00 87.75 264 ARG A N 1
ATOM 2027 C CA . ARG A 1 264 ? 6.046 -10.960 -7.384 1.00 87.75 264 ARG A CA 1
ATOM 2028 C C . ARG A 1 264 ? 4.855 -10.085 -7.771 1.00 87.75 264 ARG A C 1
ATOM 2030 O O . ARG A 1 264 ? 4.835 -9.527 -8.860 1.00 87.75 264 ARG A O 1
ATOM 2037 N N . CYS A 1 265 ? 3.861 -9.963 -6.899 1.00 88.75 265 CYS A N 1
ATOM 2038 C CA . CYS A 1 265 ? 2.596 -9.337 -7.260 1.00 88.75 265 CYS A CA 1
ATOM 2039 C C . CYS A 1 265 ? 2.655 -7.812 -7.153 1.00 88.75 265 CYS A C 1
ATOM 2041 O O . CYS A 1 265 ? 3.381 -7.255 -6.326 1.00 88.75 265 CYS A O 1
ATOM 2043 N N . ILE A 1 266 ? 1.886 -7.150 -8.018 1.00 89.75 266 ILE A N 1
ATOM 2044 C CA . ILE A 1 266 ? 1.781 -5.692 -8.116 1.00 89.75 266 ILE A CA 1
ATOM 2045 C C . ILE A 1 266 ? 0.323 -5.339 -7.865 1.00 89.75 266 ILE A C 1
ATOM 2047 O O . ILE A 1 266 ? -0.558 -5.832 -8.572 1.00 89.75 266 ILE A O 1
ATOM 2051 N N . ARG A 1 267 ? 0.052 -4.499 -6.864 1.00 90.50 267 ARG A N 1
ATOM 2052 C CA . ARG A 1 267 ? -1.313 -4.051 -6.584 1.00 90.50 267 ARG A CA 1
ATOM 2053 C C . ARG A 1 267 ? -1.468 -2.636 -7.101 1.00 90.50 267 ARG A C 1
ATOM 2055 O O . ARG A 1 267 ? -0.944 -1.686 -6.528 1.00 90.50 267 ARG A O 1
ATOM 2062 N N . ALA A 1 268 ? -2.146 -2.484 -8.221 1.00 84.38 268 ALA A N 1
ATOM 2063 C CA . ALA A 1 268 ? -2.282 -1.191 -8.869 1.00 84.38 268 ALA A CA 1
ATOM 2064 C C . ALA A 1 268 ? -3.688 -1.016 -9.422 1.00 84.38 268 ALA A C 1
ATOM 2066 O O . ALA A 1 268 ? -4.348 -1.977 -9.810 1.00 84.38 268 ALA A O 1
ATOM 2067 N N . GLY A 1 269 ? -4.148 0.231 -9.445 1.00 73.81 269 GLY A N 1
ATOM 2068 C CA . GLY A 1 269 ? -5.552 0.524 -9.712 1.00 73.81 269 GLY A CA 1
ATOM 2069 C C . GLY A 1 269 ? -6.470 0.077 -8.570 1.00 73.81 269 GLY A C 1
ATOM 2070 O O . GLY A 1 269 ? -6.003 -0.303 -7.500 1.00 73.81 269 GLY A O 1
ATOM 2071 N N . GLY A 1 270 ? -7.778 0.154 -8.803 1.00 74.12 270 GLY A N 1
ATOM 2072 C CA . GLY A 1 270 ? -8.813 -0.008 -7.777 1.00 74.12 270 GLY A CA 1
ATOM 2073 C C . GLY A 1 270 ? -9.587 1.288 -7.534 1.00 74.12 270 GLY A C 1
ATOM 2074 O O . GLY A 1 270 ? -9.258 2.334 -8.102 1.00 74.12 270 GLY A O 1
ATOM 2075 N N . ASP A 1 271 ? -10.628 1.204 -6.706 1.00 69.00 271 ASP A N 1
ATOM 2076 C CA . ASP A 1 271 ? -11.485 2.352 -6.377 1.00 69.00 271 ASP A CA 1
ATOM 2077 C C . ASP A 1 271 ? -10.738 3.402 -5.539 1.00 69.00 271 ASP A C 1
ATOM 2079 O O . ASP A 1 271 ? -10.951 4.604 -5.703 1.00 69.00 271 ASP A O 1
ATOM 2083 N N . GLU A 1 272 ? -9.811 2.952 -4.687 1.00 78.69 272 GLU A N 1
ATOM 2084 C CA . GLU A 1 272 ? -9.014 3.800 -3.802 1.00 78.69 272 GLU A CA 1
ATOM 2085 C C . GLU A 1 272 ? -7.574 3.936 -4.297 1.00 78.69 272 GLU A C 1
ATOM 2087 O O . GLU A 1 272 ? -6.888 2.956 -4.598 1.00 78.69 272 GLU A O 1
ATOM 2092 N N . ARG A 1 273 ? -7.087 5.179 -4.349 1.00 81.31 273 ARG A N 1
ATOM 2093 C CA . ARG A 1 273 ? -5.715 5.474 -4.776 1.00 81.31 273 ARG A CA 1
ATOM 2094 C C . ARG A 1 273 ? -4.780 5.494 -3.577 1.00 81.31 273 ARG A C 1
ATOM 2096 O O . ARG A 1 273 ? -4.962 6.290 -2.658 1.00 81.31 273 ARG A O 1
ATOM 2103 N N . ARG A 1 274 ? -3.738 4.664 -3.629 1.00 88.50 274 ARG A N 1
ATOM 2104 C CA . ARG A 1 274 ? -2.641 4.702 -2.658 1.00 88.50 274 ARG A CA 1
ATOM 2105 C C . ARG A 1 274 ? -1.686 5.849 -2.968 1.00 88.50 274 ARG A C 1
ATOM 2107 O O . ARG A 1 274 ? -1.359 6.112 -4.124 1.00 88.50 274 ARG A O 1
ATOM 2114 N N . GLU A 1 275 ? -1.223 6.510 -1.916 1.00 90.12 275 GLU A N 1
ATOM 2115 C CA . GLU A 1 275 ? -0.069 7.407 -1.997 1.00 90.12 275 GLU A CA 1
ATOM 2116 C C . GLU A 1 275 ? 1.203 6.577 -2.202 1.00 90.12 275 GLU A C 1
ATOM 2118 O O . GLU A 1 275 ? 1.236 5.391 -1.865 1.00 90.12 275 GLU A O 1
ATOM 2123 N N . ILE A 1 276 ? 2.262 7.176 -2.749 1.00 90.75 276 ILE A N 1
ATOM 2124 C CA . ILE A 1 276 ? 3.480 6.420 -3.051 1.00 90.75 276 ILE A CA 1
ATOM 2125 C C . ILE A 1 276 ? 4.093 5.830 -1.780 1.00 90.75 276 ILE A C 1
ATOM 2127 O O . ILE A 1 276 ? 4.542 4.694 -1.808 1.00 90.75 276 ILE A O 1
ATOM 2131 N N . GLU A 1 277 ? 4.039 6.543 -0.656 1.00 91.31 277 GLU A N 1
ATOM 2132 C CA . GLU A 1 277 ? 4.485 6.139 0.686 1.00 91.31 277 GLU A CA 1
ATOM 2133 C C . GLU A 1 277 ? 3.800 4.863 1.182 1.00 91.31 277 GLU A C 1
ATOM 2135 O O . GLU A 1 277 ? 4.376 4.101 1.949 1.00 91.31 277 GLU A O 1
ATOM 2140 N N . GLN A 1 278 ? 2.577 4.611 0.719 1.00 92.00 278 GLN A N 1
ATOM 2141 C CA . GLN A 1 278 ? 1.770 3.461 1.115 1.00 92.00 278 GLN A CA 1
ATOM 2142 C C . GLN A 1 278 ? 2.082 2.210 0.285 1.00 92.00 278 GLN A C 1
ATOM 2144 O O . GLN A 1 278 ? 1.602 1.126 0.619 1.00 92.00 278 GLN A O 1
ATOM 2149 N N . ILE A 1 279 ? 2.857 2.347 -0.796 1.00 93.25 279 ILE A N 1
ATOM 2150 C CA . ILE A 1 279 ? 3.248 1.240 -1.668 1.00 93.25 279 ILE A CA 1
ATOM 2151 C C . ILE A 1 279 ? 4.565 0.637 -1.153 1.00 93.25 279 ILE A C 1
ATOM 2153 O O . ILE A 1 279 ? 5.563 1.363 -1.059 1.00 93.25 279 ILE A O 1
ATOM 2157 N N . PRO A 1 280 ? 4.584 -0.671 -0.830 1.00 94.25 280 PRO A N 1
ATOM 2158 C CA . PRO A 1 280 ? 5.792 -1.378 -0.418 1.00 94.25 280 PRO A CA 1
ATOM 2159 C C . PRO A 1 280 ? 6.870 -1.399 -1.499 1.00 94.25 280 PRO A C 1
ATOM 2161 O O . PRO A 1 280 ? 6.565 -1.506 -2.691 1.00 94.25 280 PRO A O 1
ATOM 2164 N N . ASP A 1 281 ? 8.141 -1.396 -1.090 1.00 92.62 281 ASP A N 1
ATOM 2165 C CA . ASP A 1 281 ? 9.258 -1.411 -2.043 1.00 92.62 281 ASP A CA 1
ATOM 2166 C C . ASP A 1 281 ? 9.248 -2.666 -2.926 1.00 92.62 281 ASP A C 1
ATOM 2168 O O . ASP A 1 281 ? 9.606 -2.593 -4.099 1.00 92.62 281 ASP A O 1
ATOM 2172 N N . CYS A 1 282 ? 8.787 -3.806 -2.401 1.00 92.00 282 CYS A N 1
ATOM 2173 C CA . CYS A 1 282 ? 8.667 -5.039 -3.176 1.00 92.00 282 CYS A CA 1
ATOM 2174 C C . CYS A 1 282 ? 7.706 -4.888 -4.368 1.00 92.00 282 CYS A C 1
ATOM 2176 O O . CYS A 1 282 ? 7.990 -5.409 -5.441 1.00 92.00 282 CYS A O 1
ATOM 2178 N N . GLU A 1 283 ? 6.613 -4.132 -4.229 1.00 93.62 283 GLU A N 1
ATOM 2179 C CA . GLU A 1 283 ? 5.681 -3.870 -5.332 1.00 93.62 283 GLU A CA 1
ATOM 2180 C C . GLU A 1 283 ? 6.281 -2.916 -6.372 1.00 93.62 283 GLU A C 1
ATOM 2182 O O . GLU A 1 283 ? 6.103 -3.135 -7.571 1.00 93.62 283 GLU A O 1
ATOM 2187 N N . LEU A 1 284 ? 7.034 -1.898 -5.931 1.00 93.25 284 LEU A N 1
ATOM 2188 C CA . LEU A 1 284 ? 7.758 -0.985 -6.828 1.00 93.25 284 LEU A CA 1
ATOM 2189 C C . LEU A 1 284 ? 8.798 -1.738 -7.661 1.00 93.25 284 LEU A C 1
ATOM 2191 O O . LEU A 1 284 ? 8.894 -1.565 -8.874 1.00 93.25 284 LEU A O 1
ATOM 2195 N N . GLU A 1 285 ? 9.565 -2.601 -7.003 1.00 93.12 285 GLU A N 1
ATOM 2196 C CA . GLU A 1 285 ? 10.595 -3.413 -7.638 1.00 93.12 285 GLU A CA 1
ATOM 2197 C C . GLU A 1 285 ? 9.996 -4.423 -8.617 1.00 93.12 285 GLU A C 1
ATOM 2199 O O . GLU A 1 285 ? 10.511 -4.580 -9.723 1.00 93.12 285 GLU A O 1
ATOM 2204 N N . ASN A 1 286 ? 8.884 -5.061 -8.247 1.00 92.62 286 ASN A N 1
ATOM 2205 C CA . ASN A 1 286 ? 8.159 -5.967 -9.134 1.00 92.62 286 ASN A CA 1
ATOM 2206 C C . ASN A 1 286 ? 7.626 -5.234 -10.372 1.00 92.62 286 ASN A C 1
ATOM 2208 O O . ASN A 1 286 ? 7.742 -5.762 -11.474 1.00 92.62 286 ASN A O 1
ATOM 2212 N N . ALA A 1 287 ? 7.108 -4.010 -10.219 1.00 92.06 287 ALA A N 1
ATOM 2213 C CA . ALA A 1 287 ? 6.665 -3.185 -11.342 1.00 92.06 287 ALA A CA 1
ATOM 2214 C C . ALA A 1 287 ? 7.811 -2.861 -12.313 1.00 92.06 287 ALA A C 1
ATOM 2216 O O . ALA A 1 287 ? 7.656 -3.025 -13.522 1.00 92.06 287 ALA A O 1
ATOM 2217 N N . ILE A 1 288 ? 8.978 -2.473 -11.789 1.00 92.69 288 ILE A N 1
ATOM 2218 C CA . ILE A 1 288 ? 10.173 -2.195 -12.598 1.00 92.69 288 ILE A CA 1
ATOM 2219 C C . ILE A 1 288 ? 10.629 -3.448 -13.354 1.00 92.69 288 ILE A C 1
ATOM 2221 O O . ILE A 1 288 ? 10.860 -3.393 -14.562 1.00 92.69 288 ILE A O 1
ATOM 2225 N N . VAL A 1 289 ? 10.747 -4.582 -12.657 1.00 91.00 289 VAL A N 1
ATOM 2226 C CA . VAL A 1 289 ? 11.180 -5.847 -13.266 1.00 91.00 289 VAL A CA 1
ATOM 2227 C C . VAL A 1 289 ? 10.185 -6.304 -14.330 1.00 91.00 289 VAL A C 1
ATOM 2229 O O . VAL A 1 289 ? 10.610 -6.730 -15.400 1.00 91.00 289 VAL A O 1
ATOM 2232 N N . ALA A 1 290 ? 8.879 -6.171 -14.088 1.00 89.62 290 ALA A N 1
ATOM 2233 C CA . ALA A 1 290 ? 7.853 -6.520 -15.067 1.00 89.62 290 ALA A CA 1
ATOM 2234 C C . ALA A 1 290 ? 7.991 -5.699 -16.360 1.00 89.62 290 ALA A C 1
ATOM 2236 O O . ALA A 1 290 ? 7.946 -6.267 -17.448 1.00 89.62 290 ALA A O 1
ATOM 2237 N N . ILE A 1 291 ? 8.232 -4.387 -16.255 1.00 90.38 291 ILE A N 1
ATOM 2238 C CA . ILE A 1 291 ? 8.435 -3.513 -17.422 1.00 90.38 291 ILE A CA 1
ATOM 2239 C C . ILE A 1 291 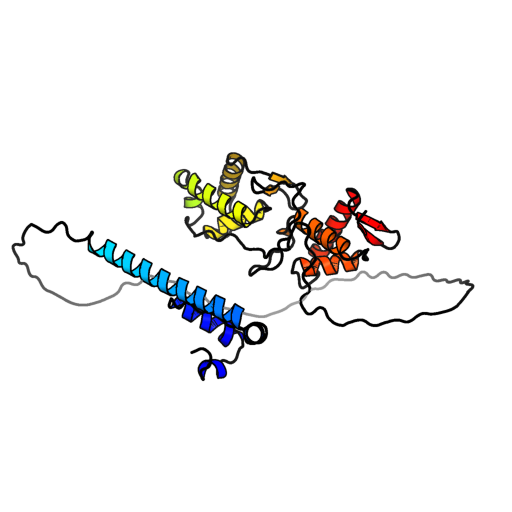? 9.693 -3.915 -18.195 1.00 90.38 291 ILE A C 1
ATOM 2241 O O . ILE A 1 291 ? 9.623 -4.112 -19.403 1.00 90.38 291 ILE A O 1
ATOM 2245 N N . LEU A 1 292 ? 10.821 -4.103 -17.506 1.00 89.81 292 LEU A N 1
ATOM 2246 C CA . LEU A 1 292 ? 12.085 -4.508 -18.136 1.00 89.81 292 LEU A CA 1
ATOM 2247 C C . LEU A 1 292 ? 12.079 -5.951 -18.667 1.00 89.81 292 LEU A C 1
ATOM 2249 O O . LEU A 1 292 ? 12.976 -6.342 -19.405 1.00 89.81 292 LEU A O 1
ATOM 2253 N N . THR A 1 293 ? 11.103 -6.770 -18.267 1.00 87.94 293 THR A N 1
ATOM 2254 C CA . THR A 1 293 ? 10.912 -8.110 -18.843 1.00 87.94 293 THR A CA 1
ATOM 2255 C C . THR A 1 293 ? 10.209 -8.021 -20.195 1.00 87.94 293 THR A C 1
ATOM 2257 O O . THR A 1 293 ? 10.479 -8.828 -21.080 1.00 87.94 293 THR A O 1
ATOM 2260 N N . LEU A 1 294 ? 9.305 -7.050 -20.357 1.00 84.38 294 LEU A N 1
ATOM 2261 C CA . LEU A 1 294 ? 8.582 -6.817 -21.608 1.00 84.38 294 LEU A CA 1
ATOM 2262 C C . LEU A 1 294 ? 9.427 -6.034 -22.615 1.00 84.38 294 LEU A C 1
ATOM 2264 O O . LEU A 1 294 ? 9.416 -6.334 -23.804 1.00 84.38 294 LEU A O 1
ATOM 2268 N N . GLU A 1 295 ? 10.178 -5.056 -22.123 1.00 79.56 295 GLU A N 1
ATOM 2269 C CA . GLU A 1 295 ? 11.015 -4.170 -22.917 1.00 79.56 295 GLU A CA 1
ATOM 2270 C C . GLU A 1 295 ? 12.489 -4.500 -22.664 1.00 79.56 295 GLU A C 1
ATOM 2272 O O . GLU A 1 295 ? 12.966 -4.408 -21.535 1.00 79.56 295 GLU A O 1
ATOM 2277 N N . VAL A 1 296 ? 13.235 -4.859 -23.714 1.00 75.19 296 VAL A N 1
ATOM 2278 C CA . VAL A 1 296 ? 14.628 -5.357 -23.622 1.00 75.19 296 VAL A CA 1
ATOM 2279 C C . VAL A 1 296 ? 15.585 -4.357 -22.935 1.00 75.19 296 VAL A C 1
ATOM 2281 O O . VAL A 1 296 ? 16.627 -4.754 -22.407 1.00 75.19 296 VAL A O 1
ATOM 2284 N N . GLY A 1 297 ? 15.221 -3.073 -22.892 1.00 84.44 297 GLY A N 1
ATOM 2285 C CA . GLY A 1 297 ? 15.843 -2.055 -22.048 1.00 84.44 297 GLY A CA 1
ATOM 2286 C C . GLY A 1 297 ? 15.202 -0.678 -22.238 1.00 84.44 297 GLY A C 1
ATOM 2287 O O . GLY A 1 297 ? 14.706 -0.370 -23.320 1.00 84.44 297 GLY A O 1
ATOM 2288 N N . LEU A 1 298 ? 15.219 0.158 -21.195 1.00 89.69 298 LEU A N 1
ATOM 2289 C CA . LEU A 1 298 ? 14.726 1.543 -21.247 1.00 89.69 298 LEU A CA 1
ATOM 2290 C C . LEU A 1 298 ? 15.679 2.520 -20.554 1.00 89.69 298 LEU A C 1
ATOM 2292 O O . LEU A 1 298 ? 16.246 2.170 -19.519 1.00 89.69 298 LEU A O 1
ATOM 2296 N N . PRO A 1 299 ? 15.774 3.779 -21.019 1.00 91.94 299 PRO A N 1
ATOM 2297 C CA . PRO A 1 299 ? 16.382 4.859 -20.247 1.00 91.94 299 PRO A CA 1
ATOM 2298 C C . PRO A 1 299 ? 15.760 4.980 -18.851 1.00 91.94 299 PRO A C 1
ATOM 2300 O O . PRO A 1 299 ? 14.552 4.802 -18.679 1.00 91.94 299 PRO A O 1
ATOM 2303 N N . ARG A 1 300 ? 16.572 5.339 -17.849 1.00 92.75 300 ARG A N 1
ATOM 2304 C CA . ARG A 1 300 ? 16.131 5.485 -16.450 1.00 92.75 300 ARG A CA 1
ATOM 2305 C C . ARG A 1 300 ? 14.883 6.364 -16.292 1.00 92.75 300 ARG A C 1
ATOM 2307 O O . ARG A 1 300 ? 13.967 5.991 -15.561 1.00 92.75 300 ARG A O 1
ATOM 2314 N N . ASP A 1 301 ? 14.825 7.500 -16.981 1.00 91.12 301 ASP A N 1
ATOM 2315 C CA . ASP A 1 301 ? 13.705 8.445 -16.868 1.00 91.12 301 ASP A CA 1
ATOM 2316 C C . ASP A 1 301 ? 12.408 7.898 -17.479 1.00 91.12 301 ASP A C 1
ATOM 2318 O O . ASP A 1 301 ? 11.317 8.092 -16.928 1.00 91.12 301 ASP A O 1
ATOM 2322 N N . ASP A 1 302 ? 12.518 7.158 -18.582 1.00 91.69 302 ASP A N 1
ATOM 2323 C CA . ASP A 1 302 ? 11.375 6.506 -19.215 1.00 91.69 302 ASP A CA 1
ATOM 2324 C C . ASP A 1 302 ? 10.887 5.326 -18.380 1.00 91.69 302 ASP A C 1
ATOM 2326 O O . ASP A 1 302 ? 9.681 5.174 -18.176 1.00 91.69 302 ASP A O 1
ATOM 2330 N N . LEU A 1 303 ? 11.804 4.557 -17.791 1.00 92.38 303 LEU A N 1
ATOM 2331 C CA . LEU A 1 303 ? 11.461 3.498 -16.849 1.00 92.38 303 LEU A CA 1
ATOM 2332 C C . LEU A 1 303 ? 10.686 4.050 -15.645 1.00 92.38 303 LEU A C 1
ATOM 2334 O O . LEU A 1 303 ? 9.671 3.469 -15.254 1.00 92.38 303 LEU A O 1
ATOM 2338 N N . ILE A 1 304 ? 11.098 5.197 -15.092 1.00 93.50 304 ILE A N 1
ATOM 2339 C CA . ILE A 1 304 ? 10.363 5.874 -14.013 1.00 93.50 304 ILE A CA 1
ATOM 2340 C C . ILE A 1 304 ? 8.959 6.275 -14.481 1.00 93.50 304 ILE A C 1
ATOM 2342 O O . ILE A 1 304 ? 7.970 6.031 -13.782 1.00 93.50 304 ILE A O 1
ATOM 2346 N N . ARG A 1 305 ? 8.849 6.859 -15.679 1.00 91.81 305 ARG A N 1
ATOM 2347 C CA . ARG A 1 305 ? 7.572 7.299 -16.256 1.00 91.81 305 ARG A CA 1
ATOM 2348 C C . ARG A 1 305 ? 6.604 6.137 -16.476 1.00 91.81 305 ARG A C 1
ATOM 2350 O O . ARG A 1 305 ? 5.431 6.252 -16.118 1.00 91.81 305 ARG A O 1
ATOM 2357 N N . VAL A 1 306 ? 7.069 5.038 -17.065 1.00 91.25 306 VAL A N 1
ATOM 2358 C CA . VAL A 1 306 ? 6.241 3.854 -17.338 1.00 91.25 306 VAL A CA 1
ATOM 2359 C C . VAL A 1 306 ? 5.855 3.164 -16.026 1.00 91.25 306 VAL A C 1
ATOM 2361 O O . VAL A 1 306 ? 4.679 2.856 -15.834 1.00 91.25 306 VAL A O 1
ATOM 2364 N N . SER A 1 307 ? 6.786 3.040 -15.073 1.00 91.44 307 SER A N 1
ATOM 2365 C CA . SER A 1 307 ? 6.517 2.474 -13.738 1.00 91.44 307 SER A CA 1
ATOM 2366 C C . SER A 1 307 ? 5.460 3.274 -12.973 1.00 91.44 307 SER A C 1
ATOM 2368 O O . SER A 1 307 ? 4.528 2.700 -12.414 1.00 91.44 307 SER A O 1
ATOM 2370 N N . SER A 1 308 ? 5.541 4.609 -13.007 1.00 91.75 308 SER A N 1
ATOM 2371 C CA . SER A 1 308 ? 4.530 5.503 -12.426 1.00 91.75 308 SER A CA 1
ATOM 2372 C C . SER A 1 308 ? 3.134 5.236 -12.991 1.00 91.75 308 SER A C 1
ATOM 2374 O O . SER A 1 308 ? 2.163 5.176 -12.236 1.00 91.75 308 SER A O 1
ATOM 2376 N N . LYS A 1 309 ? 3.020 5.090 -14.317 1.00 90.06 309 LYS A N 1
ATOM 2377 C CA . LYS A 1 309 ? 1.735 4.818 -14.974 1.00 90.06 309 LYS A CA 1
ATOM 2378 C C . LYS A 1 309 ? 1.193 3.442 -14.597 1.00 90.06 309 LYS A C 1
ATOM 2380 O O . LYS A 1 309 ? 0.007 3.340 -14.296 1.00 90.06 309 LYS A O 1
ATOM 2385 N N . LEU A 1 310 ? 2.051 2.419 -14.566 1.00 88.75 310 LEU A N 1
ATOM 2386 C CA . LEU A 1 310 ? 1.672 1.055 -14.189 1.00 88.75 310 LEU A CA 1
ATOM 2387 C C . LEU A 1 310 ? 1.099 0.991 -12.765 1.00 88.75 310 LEU A C 1
ATOM 2389 O O . LEU A 1 310 ? 0.117 0.297 -12.532 1.00 88.75 310 LEU A O 1
ATOM 2393 N N . LEU A 1 311 ? 1.664 1.762 -11.833 1.00 88.69 311 LEU A N 1
ATOM 2394 C CA . LEU A 1 311 ? 1.189 1.860 -10.448 1.00 88.69 311 LEU A CA 1
ATOM 2395 C C . LEU A 1 311 ? -0.085 2.716 -10.283 1.00 88.69 311 LEU A C 1
ATOM 2397 O O . LEU A 1 311 ? -0.637 2.790 -9.187 1.00 88.69 311 LEU A O 1
ATOM 2401 N N . GLY A 1 312 ? -0.574 3.350 -11.354 1.00 88.06 312 GLY A N 1
ATOM 2402 C CA . GLY A 1 312 ? -1.804 4.148 -11.349 1.00 88.06 312 GLY A CA 1
ATOM 2403 C C . GLY A 1 312 ? -1.617 5.639 -11.040 1.00 88.06 312 GLY A C 1
ATOM 2404 O O . GLY A 1 312 ? -2.604 6.340 -10.801 1.00 88.06 312 GLY A O 1
ATOM 2405 N N . PHE A 1 313 ? -0.386 6.162 -11.064 1.00 88.88 313 PHE A N 1
ATOM 2406 C CA . PHE A 1 313 ? -0.128 7.590 -10.862 1.00 88.88 313 PHE A CA 1
ATOM 2407 C C . PHE A 1 313 ? -0.231 8.371 -12.173 1.00 88.88 313 PHE A C 1
ATOM 2409 O O . PHE A 1 313 ? 0.467 8.097 -13.150 1.00 88.88 313 PHE A O 1
ATOM 2416 N N . SER A 1 314 ? -1.072 9.409 -12.175 1.00 83.19 314 SER A N 1
ATOM 2417 C CA . SER A 1 314 ? -1.267 10.285 -13.337 1.00 83.19 314 SER A CA 1
ATOM 2418 C C . SER A 1 314 ? -0.225 11.401 -13.459 1.00 83.19 314 SER A C 1
ATOM 2420 O O . SER A 1 314 ? -0.071 11.974 -14.533 1.00 83.19 314 SER A O 1
ATOM 2422 N N . ARG A 1 315 ? 0.446 11.771 -12.360 1.00 85.69 315 ARG A N 1
ATOM 2423 C CA . ARG A 1 315 ? 1.426 12.868 -12.312 1.00 85.69 315 ARG A CA 1
ATOM 2424 C C . ARG A 1 315 ? 2.733 12.379 -11.700 1.00 85.69 315 ARG A C 1
ATOM 2426 O O . ARG A 1 315 ? 2.709 11.694 -10.683 1.00 85.69 315 ARG A O 1
ATOM 2433 N N . LEU A 1 316 ? 3.849 12.803 -12.289 1.00 88.25 316 LEU A N 1
ATOM 2434 C CA . LEU A 1 316 ? 5.189 12.583 -11.751 1.00 88.25 316 LEU A CA 1
ATOM 2435 C C . LEU A 1 316 ? 5.523 13.702 -10.758 1.00 88.25 316 LEU A C 1
ATOM 2437 O O . LEU A 1 316 ? 5.705 14.851 -11.153 1.00 88.25 316 LEU A O 1
ATOM 2441 N N . GLY A 1 317 ? 5.551 13.370 -9.468 1.00 90.12 317 GLY A N 1
ATOM 2442 C CA . GLY A 1 317 ? 6.033 14.256 -8.405 1.00 90.12 317 GLY A CA 1
ATOM 2443 C C . GLY A 1 317 ? 7.450 13.886 -7.965 1.00 90.12 317 GLY A C 1
ATOM 2444 O O . GLY A 1 317 ? 7.871 12.748 -8.151 1.00 90.12 317 GLY A O 1
ATOM 2445 N N . ALA A 1 318 ? 8.167 14.818 -7.330 1.00 90.31 318 ALA A N 1
ATOM 2446 C CA . ALA A 1 318 ? 9.552 14.600 -6.892 1.00 90.31 318 ALA A CA 1
ATOM 2447 C C . ALA A 1 318 ? 9.712 13.376 -5.970 1.00 90.31 318 ALA A C 1
ATOM 2449 O O . ALA A 1 318 ? 10.642 12.596 -6.142 1.00 90.31 318 ALA A O 1
ATOM 2450 N N . ASN A 1 319 ? 8.772 13.170 -5.043 1.00 90.81 319 ASN A N 1
ATOM 2451 C CA . ASN A 1 319 ? 8.777 12.021 -4.135 1.00 90.81 319 ASN A CA 1
ATOM 2452 C C . ASN A 1 319 ? 8.586 10.692 -4.892 1.00 90.81 319 ASN A C 1
ATOM 2454 O O . ASN A 1 319 ? 9.355 9.753 -4.707 1.00 90.81 319 ASN A O 1
ATOM 2458 N N . LEU A 1 320 ? 7.635 10.650 -5.831 1.00 91.38 320 LEU A N 1
ATOM 2459 C CA . LEU A 1 320 ? 7.393 9.480 -6.676 1.00 91.38 320 LEU A CA 1
ATOM 2460 C C . LEU A 1 320 ? 8.622 9.122 -7.524 1.00 91.38 320 LEU A C 1
ATOM 2462 O O . LEU A 1 320 ? 9.064 7.975 -7.515 1.00 91.38 320 LEU A O 1
ATOM 2466 N N . THR A 1 321 ? 9.194 10.109 -8.217 1.00 93.50 321 THR A N 1
ATOM 2467 C CA . THR A 1 321 ? 10.417 9.940 -9.012 1.00 93.50 321 THR A CA 1
ATOM 2468 C C . THR A 1 321 ? 11.583 9.470 -8.143 1.00 93.50 321 THR A C 1
ATOM 2470 O O . THR A 1 321 ? 12.301 8.555 -8.541 1.00 93.50 321 THR A O 1
ATOM 2473 N N . GLY A 1 322 ? 11.741 10.049 -6.948 1.00 93.62 322 GLY A N 1
ATOM 2474 C CA . GLY A 1 322 ? 12.759 9.655 -5.975 1.00 93.62 322 GLY A CA 1
ATOM 2475 C C . GLY A 1 322 ? 12.618 8.195 -5.553 1.00 93.62 322 GLY A C 1
ATOM 2476 O O . GLY A 1 322 ? 13.540 7.414 -5.762 1.00 93.62 322 GLY A O 1
ATOM 2477 N N . ARG A 1 323 ? 11.438 7.783 -5.068 1.00 93.69 323 ARG A N 1
ATOM 2478 C CA . ARG A 1 323 ? 11.216 6.404 -4.598 1.00 93.69 323 ARG A CA 1
ATOM 2479 C C . ARG A 1 323 ? 11.387 5.356 -5.696 1.00 93.69 323 ARG A C 1
ATOM 2481 O O . ARG A 1 323 ? 11.983 4.310 -5.441 1.00 93.69 323 ARG A O 1
ATOM 2488 N N . ILE A 1 324 ? 10.902 5.620 -6.912 1.00 94.12 324 ILE A N 1
ATOM 2489 C CA . ILE A 1 324 ? 11.115 4.703 -8.045 1.00 94.12 324 ILE A CA 1
ATOM 2490 C C . ILE A 1 324 ? 12.603 4.673 -8.426 1.00 94.12 324 ILE A C 1
ATOM 2492 O O . ILE A 1 324 ? 13.161 3.599 -8.640 1.00 94.12 324 ILE A O 1
ATOM 2496 N N . GLY A 1 325 ? 13.273 5.827 -8.452 1.00 93.81 325 GLY A N 1
ATOM 2497 C CA . GLY A 1 325 ? 14.712 5.917 -8.695 1.00 93.81 325 GLY A CA 1
ATOM 2498 C C . GLY A 1 325 ? 15.544 5.135 -7.674 1.00 93.81 325 GLY A C 1
ATOM 2499 O O . GLY A 1 325 ? 16.481 4.429 -8.055 1.00 93.81 325 GLY A O 1
ATOM 2500 N N . ASP A 1 326 ? 15.184 5.204 -6.396 1.00 93.69 326 ASP A N 1
ATOM 2501 C CA . ASP A 1 326 ? 15.836 4.447 -5.328 1.00 93.69 326 ASP A CA 1
ATOM 2502 C C . ASP A 1 326 ? 15.595 2.942 -5.482 1.00 93.69 326 ASP A C 1
ATOM 2504 O O . ASP A 1 326 ? 16.516 2.146 -5.290 1.00 93.69 326 ASP A O 1
ATOM 2508 N N . ALA A 1 327 ? 14.389 2.536 -5.892 1.00 93.94 327 ALA A N 1
ATOM 2509 C CA . ALA A 1 327 ? 14.074 1.140 -6.189 1.00 93.94 327 ALA A CA 1
ATOM 2510 C C . ALA A 1 327 ? 14.922 0.590 -7.352 1.00 93.94 327 ALA A C 1
ATOM 2512 O O . ALA A 1 327 ? 15.460 -0.514 -7.245 1.00 93.94 327 ALA A O 1
ATOM 2513 N N . ILE A 1 328 ? 15.126 1.376 -8.418 1.00 94.06 328 ILE A N 1
ATOM 2514 C CA . ILE A 1 328 ? 16.046 1.037 -9.520 1.00 94.06 328 ILE A CA 1
ATOM 2515 C C . ILE A 1 328 ? 17.464 0.833 -8.968 1.00 94.06 328 ILE A C 1
ATOM 2517 O O . ILE A 1 328 ? 18.089 -0.196 -9.217 1.00 94.06 328 ILE A O 1
ATOM 2521 N N . THR A 1 329 ? 17.963 1.763 -8.150 1.00 93.50 329 THR A N 1
ATOM 2522 C CA . THR A 1 329 ? 19.302 1.653 -7.549 1.00 93.50 329 THR A CA 1
ATOM 2523 C C . THR A 1 329 ? 19.436 0.407 -6.658 1.00 93.50 329 THR A C 1
ATOM 2525 O O . THR A 1 329 ? 20.448 -0.291 -6.727 1.00 93.50 329 THR A O 1
ATOM 2528 N N . ARG A 1 330 ? 18.408 0.054 -5.872 1.00 92.50 330 ARG A N 1
ATOM 2529 C CA . ARG A 1 330 ? 18.387 -1.178 -5.054 1.00 92.50 330 ARG A CA 1
ATOM 2530 C C . ARG A 1 330 ? 18.350 -2.457 -5.887 1.00 92.50 330 ARG A C 1
ATOM 2532 O O . ARG A 1 330 ? 18.904 -3.480 -5.476 1.00 92.50 330 ARG A O 1
ATOM 2539 N N . LEU A 1 331 ? 17.664 -2.449 -7.026 1.00 92.25 331 LEU A N 1
ATOM 2540 C CA . LEU A 1 331 ? 17.666 -3.573 -7.963 1.00 92.25 331 LEU A CA 1
ATOM 2541 C C . LEU A 1 331 ? 19.041 -3.749 -8.612 1.00 92.25 331 LEU A C 1
ATOM 2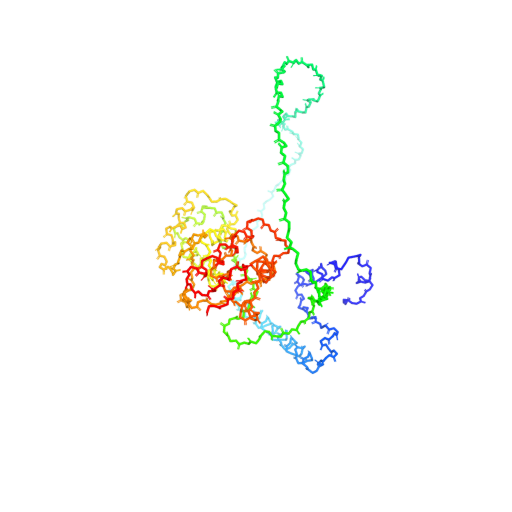543 O O . LEU A 1 331 ? 19.525 -4.880 -8.687 1.00 92.25 331 LEU A O 1
ATOM 2547 N N . ALA A 1 332 ? 19.686 -2.647 -9.001 1.00 92.56 332 ALA A N 1
ATOM 2548 C CA . ALA A 1 332 ? 21.028 -2.664 -9.575 1.00 92.56 332 ALA A CA 1
ATOM 2549 C C . ALA A 1 332 ? 22.065 -3.158 -8.556 1.00 92.56 332 ALA A C 1
ATOM 2551 O O . ALA A 1 332 ? 22.854 -4.050 -8.854 1.00 92.56 332 ALA A O 1
ATOM 2552 N N . GLY A 1 333 ? 21.994 -2.676 -7.310 1.00 91.44 333 GLY A N 1
ATOM 2553 C CA . GLY A 1 333 ? 22.875 -3.121 -6.225 1.00 91.44 333 GLY A CA 1
ATOM 2554 C C . GLY A 1 333 ? 22.730 -4.605 -5.860 1.00 91.44 333 GLY A C 1
ATOM 2555 O O . GLY A 1 333 ? 23.684 -5.210 -5.382 1.00 91.44 333 GLY A O 1
ATOM 2556 N N . ARG A 1 334 ? 21.563 -5.218 -6.116 1.00 91.12 334 ARG A N 1
ATOM 2557 C CA . ARG A 1 334 ? 21.333 -6.669 -5.952 1.00 91.12 334 ARG A CA 1
ATOM 2558 C C . ARG A 1 334 ? 21.637 -7.484 -7.214 1.00 91.12 334 ARG A C 1
ATOM 2560 O O . ARG A 1 334 ? 21.399 -8.688 -7.209 1.00 91.12 334 ARG A O 1
ATOM 2567 N N . GLY A 1 335 ? 22.108 -6.848 -8.287 1.00 89.00 335 GLY A N 1
ATOM 2568 C CA . GLY A 1 335 ? 22.415 -7.507 -9.556 1.00 89.00 335 GLY A CA 1
ATOM 2569 C C . GLY A 1 335 ? 21.190 -8.053 -10.294 1.00 89.00 335 GLY A C 1
ATOM 2570 O O . GLY A 1 335 ? 21.332 -8.978 -11.080 1.00 89.00 335 GLY A O 1
ATOM 2571 N N . LYS A 1 336 ? 19.983 -7.527 -10.031 1.00 88.06 336 LYS A N 1
ATOM 2572 C CA . LYS A 1 336 ? 18.758 -7.923 -10.758 1.00 88.06 336 LYS A CA 1
ATOM 2573 C C . LYS A 1 336 ? 18.568 -7.155 -12.065 1.00 88.06 336 LYS A C 1
ATOM 2575 O O . LYS A 1 336 ? 17.904 -7.640 -12.974 1.00 88.06 336 LYS A O 1
ATOM 2580 N N . ILE A 1 337 ? 19.116 -5.946 -12.128 1.00 92.19 337 ILE A N 1
ATOM 2581 C CA . ILE A 1 337 ? 19.133 -5.112 -13.326 1.00 92.19 337 ILE A CA 1
ATOM 2582 C C . ILE A 1 337 ? 20.555 -4.608 -13.550 1.00 92.19 337 ILE A C 1
ATOM 2584 O O . ILE A 1 337 ? 21.304 -4.398 -12.593 1.00 92.19 337 ILE A O 1
ATOM 2588 N N . ARG A 1 338 ? 20.904 -4.378 -14.809 1.00 91.25 338 ARG A N 1
ATOM 2589 C CA . ARG A 1 338 ? 22.126 -3.697 -15.228 1.00 91.25 338 ARG A CA 1
ATOM 2590 C C . ARG A 1 338 ? 21.784 -2.296 -15.719 1.00 91.25 338 ARG A C 1
ATOM 2592 O O . ARG A 1 338 ? 20.750 -2.096 -16.356 1.00 91.25 338 ARG A O 1
ATOM 2599 N N . ILE A 1 339 ? 22.654 -1.344 -15.403 1.00 90.56 339 ILE A N 1
ATOM 2600 C CA . ILE A 1 339 ? 22.579 0.031 -15.896 1.00 90.56 339 ILE A CA 1
ATOM 2601 C C . ILE A 1 339 ? 23.784 0.225 -16.815 1.00 90.56 339 ILE A C 1
ATOM 2603 O O . ILE A 1 339 ? 24.912 -0.031 -16.394 1.00 90.56 339 ILE A O 1
ATOM 2607 N N . ASP A 1 340 ? 23.542 0.596 -18.068 1.00 87.50 340 ASP A N 1
ATOM 2608 C CA . ASP A 1 340 ? 24.593 0.878 -19.041 1.00 87.50 340 ASP A CA 1
ATOM 2609 C C . ASP A 1 340 ? 25.215 2.275 -18.834 1.00 87.50 340 ASP A C 1
ATOM 2611 O O . ASP A 1 340 ? 24.729 3.096 -18.051 1.00 87.50 340 ASP A O 1
ATOM 2615 N N . GLU A 1 341 ? 26.308 2.553 -19.547 1.00 79.75 341 GLU A N 1
ATOM 2616 C CA . GLU A 1 341 ? 27.025 3.837 -19.481 1.00 79.75 341 GLU A CA 1
ATOM 2617 C C . GLU A 1 341 ? 26.179 5.030 -19.968 1.00 79.75 341 GLU A C 1
ATOM 2619 O O . GLU A 1 341 ? 26.451 6.172 -19.601 1.00 79.75 341 GLU A O 1
ATOM 2624 N N . ASN A 1 342 ? 25.125 4.766 -20.746 1.00 79.25 342 ASN A N 1
ATOM 2625 C CA . ASN A 1 342 ? 24.199 5.761 -21.285 1.00 79.25 342 ASN A CA 1
ATOM 2626 C C . ASN A 1 342 ? 22.958 5.964 -20.388 1.00 79.25 342 ASN A C 1
ATOM 2628 O O . ASN A 1 342 ? 22.077 6.754 -20.730 1.00 79.25 342 ASN A O 1
ATOM 2632 N N . GLY A 1 343 ? 22.864 5.271 -19.246 1.00 79.44 343 GLY A N 1
ATOM 2633 C CA . GLY A 1 343 ? 21.730 5.336 -18.319 1.00 79.44 343 GLY A CA 1
ATOM 2634 C C . GLY A 1 343 ? 20.527 4.456 -18.692 1.00 79.44 343 GLY A C 1
ATOM 2635 O O . GLY A 1 343 ? 19.463 4.574 -18.074 1.00 79.44 343 GLY A O 1
ATOM 2636 N N . GLY A 1 344 ? 20.672 3.575 -19.679 1.00 87.25 344 GLY A N 1
ATOM 2637 C CA . GLY A 1 344 ? 19.736 2.511 -20.017 1.00 87.25 344 GLY A CA 1
ATOM 2638 C C . GLY A 1 344 ? 19.730 1.412 -18.958 1.00 87.25 344 GLY A C 1
ATOM 2639 O O . GLY A 1 344 ? 20.767 0.937 -18.503 1.00 87.25 344 GLY A O 1
ATOM 2640 N N . CYS A 1 345 ? 18.537 1.018 -18.536 1.00 88.56 345 CYS A N 1
ATOM 2641 C CA . CYS A 1 345 ? 18.279 -0.037 -17.570 1.00 88.56 345 CYS A CA 1
ATOM 2642 C C . CYS A 1 345 ? 17.760 -1.272 -18.311 1.00 88.56 345 CYS A C 1
ATOM 2644 O O . CYS A 1 345 ? 16.830 -1.168 -19.109 1.00 88.56 345 CYS A O 1
ATOM 2646 N N . ALA A 1 346 ? 18.324 -2.440 -18.018 1.00 88.75 346 ALA A N 1
ATOM 2647 C CA . ALA A 1 346 ? 17.885 -3.726 -18.558 1.00 88.75 346 ALA A CA 1
ATOM 2648 C C . ALA A 1 346 ? 17.973 -4.813 -17.481 1.00 88.75 346 ALA A C 1
ATOM 2650 O O . ALA A 1 346 ? 18.670 -4.641 -16.480 1.00 88.75 346 ALA A O 1
ATOM 2651 N N . ILE A 1 347 ? 17.295 -5.945 -17.677 1.00 89.31 347 ILE A N 1
ATOM 2652 C CA . ILE A 1 347 ? 17.487 -7.120 -16.812 1.00 89.31 347 ILE A CA 1
ATOM 2653 C C . ILE A 1 347 ? 18.943 -7.601 -16.927 1.00 89.31 347 ILE A C 1
ATOM 2655 O O . ILE A 1 347 ? 19.558 -7.495 -17.997 1.00 89.31 347 ILE A O 1
ATOM 2659 N N . ALA A 1 348 ? 19.501 -8.015 -15.786 1.00 83.62 348 ALA A N 1
ATOM 2660 C CA . ALA A 1 348 ? 20.885 -8.467 -15.656 1.00 83.62 348 ALA A CA 1
ATOM 2661 C C . ALA A 1 348 ? 21.122 -9.853 -16.265 1.00 83.62 348 ALA A C 1
ATOM 2663 O O . ALA A 1 348 ? 20.211 -10.709 -16.167 1.00 83.62 348 ALA A O 1
#

Solvent-accessible surface area (backbone atoms only — not comparable to full-atom values): 22591 Å² total; per-residue (Å²): 116,89,84,39,72,70,47,73,65,43,92,44,69,59,55,52,72,45,51,51,54,55,52,42,47,73,71,69,49,86,82,84,86,82,53,72,67,57,45,72,76,38,47,70,61,51,50,51,52,50,53,51,53,52,51,52,53,54,50,53,53,50,54,53,59,52,55,58,55,62,62,62,70,73,76,79,82,89,90,87,84,85,87,82,88,85,89,82,88,88,84,90,80,86,84,88,85,88,83,89,85,89,80,88,84,80,85,89,83,89,82,90,82,90,82,87,90,88,89,79,89,84,87,83,88,83,86,89,80,90,84,90,84,89,84,85,83,87,84,82,83,89,86,85,78,93,75,88,79,93,74,81,97,73,82,92,74,85,78,84,86,82,84,55,66,78,36,63,35,57,80,57,84,64,78,68,84,44,69,37,72,66,53,64,67,33,75,91,37,48,64,60,52,50,52,53,52,49,51,35,37,74,54,39,44,73,32,38,54,68,56,54,52,48,53,55,33,55,38,21,72,37,90,74,81,52,71,71,57,50,54,51,51,52,52,49,57,68,70,66,74,64,45,72,51,76,56,98,87,38,53,31,38,41,39,90,90,58,51,85,90,72,61,47,49,28,70,27,45,53,94,61,85,79,56,69,82,71,53,51,66,63,33,54,39,31,44,47,50,54,51,34,69,76,37,85,54,40,45,52,69,56,45,45,54,52,39,38,47,66,57,57,46,93,70,93,43,74,66,54,52,47,55,48,51,50,40,51,52,54,35,39,77,70,58,57,28,40,71,50,99,87,46,32,35,23,64,92

pLDDT: mean 71.43, std 25.55, range [24.16, 95.94]